Protein AF-X6C1G5-F1 (afdb_monomer_lite)

Sequence (326 aa):
MPHIARPELTAKLAGFEFRSHNKLDLFNGMIVGGLVPSADLVLGEFRKVLAEKENGWWDDQTSYAMFNWLKVFPNTDRPASVFDALSLIPEKNVSRWQIRDILPQLRLLDDETRASMLREFALISPDMLSEHEWFDQVRKLGFRTAMDLLLQGAEGDLGKGFDLKAGHFLLPEQLAYAMGDDDLPYAFEKLAAARSEGAKALVFSVILKASSLEGLLAATESPVGRQTLRRQGEPGVQGMIYTKELHSPDGTSYELRPRNASELRKRLFALTISPDQDQAAFAVEYLSRIDALRQADGAAEDEPRHPDIESGRPWPLHRNDRPWLP

Foldseek 3Di:
DAADEDAVVLVVVLPDPDDLVVVLVVLVVCLVVRYAHALVSLLVSLVVLCVVPVPDDQDPVSLVSSLSSLLSLCRHPHNCCSVVSVVSDDPVSDDPVSLLVSLVSNLPPAQVSNLVVLLVSCLSPVLCLLAASSLVSLLSHALVSSLVSLLCLQLQVSHPNNDCVSYDPCSLLSSLVRDDPPCLVVLVVQCVVRPDLSSVLSSLSNNLSVLDLVSLLVLLVDPSSLVSCVVCPLVSLLSNFWDWAAPDPPDPDTDTHGDQCLVSLLSLCVQLPPPPLSSNLSSLVSNVSNLVCCVVPNHDPPHDNHSDVPVVADPPHDPVSRSDDD

Radius of gyration: 26.84 Å; chains: 1; bounding box: 61×37×82 Å

pLDDT: mean 87.21, std 11.12, range [36.41, 97.81]

Secondary structure (DSSP, 8-state):
---EE-HHHHHHHHTS---HHHHHHHHHHHHHTTEE--HHHHHHHHHHHHHTTTTS---HHHHHHHHHHHTTGGGSSSTTHHHHHHTTS-GGG--HHHHHTTGGGGGGS-HHHHHHHHHHHHHH-GGGGG-HHHHHHHTTS-HHHHHHHHHHHHHTTT-S---GGGS-TTHHHHHHHT--TTHHHHHHHHHHH--SHHHHHHHHHHHGGGT-HHHHHHHHHSHHHHHHHHHHHHHHHHHHHEEEEESSTT-S-EEEEEP--HHHHHHHHHHTT-S-HHHHHHHHHHHHHHHHHHHHH---TT--SSS-GGG---SSPPGGGSS---

Structure (mmCIF, N/CA/C/O backbone):
data_AF-X6C1G5-F1
#
_entry.id   AF-X6C1G5-F1
#
loop_
_atom_site.group_PDB
_atom_site.id
_atom_site.type_symbol
_atom_site.label_atom_id
_atom_site.label_alt_id
_atom_site.label_comp_id
_atom_site.label_asym_id
_atom_site.label_entity_id
_atom_site.label_seq_id
_atom_site.pdbx_PDB_ins_code
_atom_site.Cartn_x
_atom_site.Cartn_y
_atom_site.Cartn_z
_atom_site.occupancy
_atom_site.B_iso_or_equiv
_atom_site.auth_seq_id
_atom_site.auth_comp_id
_atom_site.auth_asym_id
_atom_site.auth_atom_id
_atom_site.pdbx_PDB_model_num
ATOM 1 N N . MET A 1 1 ? -4.485 -8.980 -26.094 1.00 42.81 1 MET A N 1
ATOM 2 C CA . MET A 1 1 ? -4.058 -9.919 -27.156 1.00 42.81 1 MET A CA 1
ATOM 3 C C . MET A 1 1 ? -2.763 -10.572 -26.692 1.00 42.81 1 MET A C 1
ATOM 5 O O . MET A 1 1 ? -1.968 -9.847 -26.108 1.00 42.81 1 MET A O 1
ATOM 9 N N . PRO A 1 2 ? -2.554 -11.888 -26.859 1.00 49.53 2 PRO A N 1
ATOM 10 C CA . PRO A 1 2 ? -1.302 -12.526 -26.452 1.00 49.53 2 PRO A CA 1
ATOM 11 C C . PRO A 1 2 ? -0.152 -12.067 -27.360 1.00 49.53 2 PRO A C 1
ATOM 13 O O . PRO A 1 2 ? -0.271 -12.134 -28.584 1.00 49.53 2 PRO A O 1
ATOM 16 N N . HIS A 1 3 ? 0.938 -11.581 -26.762 1.00 59.47 3 HIS A N 1
ATOM 17 C CA . HIS A 1 3 ? 2.133 -11.162 -27.492 1.00 59.47 3 HIS A CA 1
ATOM 18 C C . HIS A 1 3 ? 2.959 -12.386 -27.916 1.00 59.47 3 HIS A C 1
ATOM 20 O O . HIS A 1 3 ? 3.174 -13.291 -27.113 1.00 59.47 3 HIS A O 1
ATOM 26 N N . ILE A 1 4 ? 3.413 -12.435 -29.174 1.00 72.44 4 ILE A N 1
ATOM 27 C CA . ILE A 1 4 ? 4.181 -13.568 -29.722 1.00 72.44 4 ILE A CA 1
ATOM 28 C C . ILE A 1 4 ? 5.550 -13.081 -30.209 1.00 72.44 4 ILE A C 1
ATOM 30 O O . ILE A 1 4 ? 5.643 -12.186 -31.053 1.00 72.44 4 ILE A O 1
ATOM 34 N N . ALA A 1 5 ? 6.622 -13.708 -29.719 1.00 66.44 5 ALA A N 1
ATOM 35 C CA . ALA A 1 5 ? 7.977 -13.476 -30.209 1.00 66.44 5 ALA A CA 1
ATOM 36 C C . ALA A 1 5 ? 8.169 -14.097 -31.607 1.00 66.44 5 ALA A C 1
ATOM 38 O O . ALA A 1 5 ? 7.839 -15.262 -31.833 1.00 66.44 5 ALA A O 1
ATOM 39 N N . ARG A 1 6 ? 8.709 -13.324 -32.561 1.00 73.81 6 ARG A N 1
ATOM 40 C CA . ARG A 1 6 ? 9.022 -13.785 -33.930 1.00 73.81 6 ARG A CA 1
ATOM 41 C C . ARG A 1 6 ? 10.424 -13.337 -34.363 1.00 73.81 6 ARG A C 1
ATOM 43 O O . ARG A 1 6 ? 10.539 -12.454 -35.212 1.00 73.81 6 ARG A O 1
ATOM 50 N N . PRO A 1 7 ? 11.490 -13.937 -33.806 1.00 68.81 7 PRO A N 1
ATOM 51 C CA . PRO A 1 7 ? 12.859 -13.432 -33.938 1.00 68.81 7 PRO A CA 1
ATOM 52 C C . PRO A 1 7 ? 13.340 -13.316 -35.394 1.00 68.81 7 PRO A C 1
ATOM 54 O O . PRO A 1 7 ? 13.980 -12.329 -35.750 1.00 68.81 7 PRO A O 1
ATOM 57 N N . GLU A 1 8 ? 12.966 -14.257 -36.267 1.00 68.00 8 GLU A N 1
ATOM 58 C CA . GLU A 1 8 ? 13.341 -14.225 -37.689 1.00 68.00 8 GLU A CA 1
ATOM 59 C C . GLU A 1 8 ? 12.710 -13.052 -38.451 1.00 68.00 8 GLU A C 1
ATOM 61 O O . GLU A 1 8 ? 13.365 -12.424 -39.281 1.00 68.00 8 GLU A O 1
ATOM 66 N N . LEU A 1 9 ? 11.447 -12.726 -38.154 1.00 67.38 9 LEU A N 1
ATOM 67 C CA . LEU A 1 9 ? 10.748 -11.592 -38.761 1.00 67.38 9 LEU A CA 1
ATOM 68 C C . LEU A 1 9 ? 11.359 -10.272 -38.277 1.00 67.38 9 LEU A C 1
ATOM 70 O O . LEU A 1 9 ? 11.614 -9.385 -39.089 1.00 67.38 9 LEU A O 1
ATOM 74 N N . THR A 1 10 ? 11.648 -10.170 -36.977 1.00 62.91 10 THR A N 1
ATOM 75 C CA . THR A 1 10 ? 12.269 -8.987 -36.370 1.00 62.91 10 THR A CA 1
ATOM 76 C C . THR A 1 10 ? 13.655 -8.713 -36.958 1.00 62.91 10 THR A C 1
ATOM 78 O O . THR A 1 10 ? 13.946 -7.580 -37.334 1.00 62.91 10 THR A O 1
ATOM 81 N N . ALA A 1 11 ? 14.492 -9.745 -37.114 1.00 66.44 11 ALA A N 1
ATOM 82 C CA . ALA A 1 11 ? 15.826 -9.611 -37.701 1.00 66.44 11 ALA A CA 1
ATOM 83 C C . ALA A 1 11 ? 15.776 -9.179 -39.177 1.00 66.44 11 ALA A C 1
ATOM 85 O O . ALA A 1 11 ? 16.523 -8.295 -39.597 1.00 66.44 11 ALA A O 1
ATOM 86 N N . LYS A 1 12 ? 14.853 -9.753 -39.963 1.00 65.50 12 LYS A N 1
ATOM 87 C CA . LYS A 1 12 ? 14.675 -9.408 -41.384 1.00 65.50 12 LYS A CA 1
ATOM 88 C C . LYS A 1 12 ? 14.198 -7.968 -41.576 1.00 65.50 12 LYS A C 1
ATOM 90 O O . LYS A 1 12 ? 14.621 -7.309 -42.516 1.00 65.50 12 LYS A O 1
ATOM 95 N N . LEU A 1 13 ? 13.335 -7.488 -40.682 1.00 62.19 13 LEU A N 1
ATOM 96 C CA . LEU A 1 13 ? 12.805 -6.125 -40.688 1.00 62.19 13 LEU A CA 1
ATOM 97 C C . LEU A 1 13 ? 13.837 -5.084 -40.219 1.00 62.19 13 LEU A C 1
ATOM 99 O O . LEU A 1 13 ? 13.913 -4.002 -40.797 1.00 62.19 13 LEU A O 1
ATOM 103 N N . ALA A 1 14 ? 14.670 -5.420 -39.230 1.00 59.28 14 ALA A N 1
ATOM 104 C CA . ALA A 1 14 ? 15.736 -4.543 -38.737 1.00 59.28 14 ALA A CA 1
ATOM 105 C C . ALA A 1 14 ? 16.902 -4.365 -39.732 1.00 59.28 14 ALA A C 1
ATOM 107 O O . ALA A 1 14 ? 17.590 -3.343 -39.692 1.00 59.28 14 ALA A O 1
ATOM 108 N N . GLY A 1 15 ? 17.112 -5.336 -40.632 1.00 60.81 15 GLY A N 1
ATOM 109 C CA . GLY A 1 15 ? 18.173 -5.325 -41.646 1.00 60.81 15 GLY A CA 1
ATOM 110 C C . GLY A 1 15 ? 17.963 -4.361 -42.822 1.00 60.81 15 GLY A C 1
ATOM 111 O O . GLY A 1 15 ? 18.865 -4.206 -43.641 1.00 60.81 15 GLY A O 1
ATOM 112 N N . PHE A 1 16 ? 16.805 -3.704 -42.925 1.00 60.75 16 PHE A N 1
ATOM 113 C CA . PHE A 1 16 ? 16.561 -2.679 -43.942 1.00 60.75 16 PHE A CA 1
ATOM 114 C C . PHE A 1 16 ? 17.117 -1.310 -43.505 1.00 60.75 16 PHE A C 1
ATOM 116 O O . PHE A 1 16 ? 16.917 -0.865 -42.369 1.00 60.75 16 PHE A O 1
ATOM 123 N N . GLU A 1 17 ? 17.787 -0.603 -44.421 1.00 57.94 17 GLU A N 1
ATOM 124 C CA . GLU A 1 17 ? 18.272 0.767 -44.203 1.00 57.94 17 GLU A CA 1
ATOM 125 C C . GLU A 1 17 ? 17.115 1.777 -44.235 1.00 57.94 17 GLU A C 1
ATOM 127 O O . GLU A 1 17 ? 16.845 2.451 -45.227 1.00 57.94 17 GLU A O 1
ATOM 132 N N . PHE A 1 18 ? 16.399 1.877 -43.120 1.00 62.38 18 PHE A N 1
ATOM 133 C CA . PHE A 1 18 ? 15.412 2.924 -42.889 1.00 62.38 18 PHE A CA 1
ATOM 134 C C . PHE A 1 18 ? 16.004 4.082 -42.080 1.00 62.38 18 PHE A C 1
ATOM 136 O O . PHE A 1 18 ? 16.871 3.877 -41.229 1.00 62.38 18 PHE A O 1
ATOM 143 N N . ARG A 1 19 ? 15.477 5.299 -42.293 1.00 69.31 19 ARG A N 1
ATOM 144 C CA . ARG A 1 19 ? 15.718 6.437 -41.391 1.00 69.31 19 ARG A CA 1
ATOM 145 C C . ARG A 1 19 ? 15.286 6.067 -39.966 1.00 69.31 19 ARG A C 1
ATOM 147 O O . ARG A 1 19 ? 14.314 5.338 -39.784 1.00 69.31 19 ARG A O 1
ATOM 154 N N . SER A 1 20 ? 15.969 6.610 -38.965 1.00 74.69 20 SER A N 1
ATOM 155 C CA . SER A 1 20 ? 15.772 6.289 -37.545 1.00 74.69 20 SER A CA 1
ATOM 156 C C . SER A 1 20 ? 14.315 6.423 -37.066 1.00 74.69 20 SER A C 1
ATOM 158 O O . SER A 1 20 ? 13.828 5.536 -36.373 1.00 74.69 20 SER A O 1
ATOM 160 N N . HIS A 1 21 ? 13.565 7.441 -37.505 1.00 75.12 21 HIS A N 1
ATOM 161 C CA . HIS A 1 21 ? 12.132 7.565 -37.170 1.00 75.12 21 HIS A CA 1
ATOM 162 C C . HIS A 1 21 ? 11.269 6.425 -37.741 1.00 75.12 21 HIS A C 1
ATOM 164 O O . HIS A 1 21 ? 10.426 5.893 -37.032 1.00 75.12 21 HIS A O 1
ATOM 170 N N . ASN A 1 22 ? 11.534 5.969 -38.969 1.00 82.69 22 ASN A N 1
ATOM 171 C CA . ASN A 1 22 ? 10.793 4.856 -39.574 1.00 82.69 22 ASN A CA 1
ATOM 172 C C . ASN A 1 22 ? 11.041 3.534 -38.831 1.00 82.69 22 ASN A C 1
ATOM 174 O O . ASN A 1 22 ? 10.150 2.691 -38.759 1.00 82.69 22 ASN A O 1
ATOM 178 N N . LYS A 1 23 ? 12.243 3.337 -38.269 1.00 85.19 23 LYS A N 1
ATOM 179 C CA . LYS A 1 23 ? 12.542 2.159 -37.437 1.00 85.19 23 LYS A CA 1
ATOM 180 C C . LYS A 1 23 ? 11.815 2.211 -36.097 1.00 85.19 23 LYS A C 1
ATOM 182 O O . LYS A 1 23 ? 11.292 1.195 -35.653 1.00 85.19 23 LYS A O 1
ATOM 187 N N . LEU A 1 24 ? 11.740 3.389 -35.480 1.00 88.25 24 LEU A N 1
ATOM 188 C CA . LEU A 1 24 ? 10.951 3.591 -34.268 1.00 88.25 24 LEU A CA 1
ATOM 189 C C . LEU A 1 24 ? 9.462 3.300 -34.513 1.00 88.25 24 LEU A C 1
ATOM 191 O O . LEU A 1 24 ? 8.850 2.550 -33.754 1.00 88.25 24 LEU A O 1
ATOM 195 N N . ASP A 1 25 ? 8.899 3.827 -35.603 1.00 89.06 25 ASP A N 1
ATOM 196 C CA . ASP A 1 25 ? 7.511 3.567 -36.002 1.00 89.06 25 ASP A CA 1
ATOM 197 C C . ASP A 1 25 ? 7.264 2.081 -36.278 1.00 89.06 25 ASP A C 1
ATOM 199 O O . ASP A 1 25 ? 6.226 1.542 -35.894 1.00 89.06 25 ASP A O 1
ATOM 203 N N . LEU A 1 26 ? 8.238 1.390 -36.875 1.00 89.50 26 LEU A N 1
ATOM 204 C CA . LEU A 1 26 ? 8.183 -0.052 -37.088 1.00 89.50 26 LEU A CA 1
ATOM 205 C C . LEU A 1 26 ? 8.123 -0.824 -35.766 1.00 89.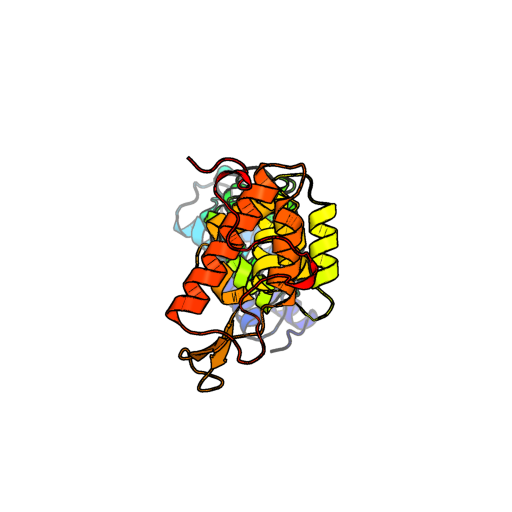50 26 LEU A C 1
ATOM 207 O O . LEU A 1 26 ? 7.256 -1.683 -35.614 1.00 89.50 26 LEU A O 1
ATOM 211 N N . PHE A 1 27 ? 8.994 -0.518 -34.800 1.00 91.94 27 PHE A N 1
ATOM 212 C CA . PHE A 1 27 ? 8.969 -1.177 -33.491 1.00 91.94 27 PHE A CA 1
ATOM 213 C C . PHE A 1 27 ? 7.669 -0.897 -32.731 1.00 91.94 27 PHE A C 1
ATOM 215 O O . PHE A 1 27 ? 7.071 -1.821 -32.179 1.00 91.94 27 PHE A O 1
ATOM 222 N N . ASN A 1 28 ? 7.175 0.342 -32.764 1.00 90.75 28 ASN A N 1
ATOM 223 C CA . ASN A 1 28 ? 5.872 0.684 -32.194 1.00 90.75 28 ASN A CA 1
ATOM 224 C C . ASN A 1 28 ? 4.734 -0.082 -32.884 1.00 90.75 28 ASN A C 1
ATOM 226 O O . ASN A 1 28 ? 3.868 -0.641 -32.212 1.00 90.75 28 ASN A O 1
ATOM 230 N N . GLY A 1 29 ? 4.757 -0.172 -34.216 1.00 89.56 29 GLY A N 1
ATOM 231 C CA . GLY A 1 29 ? 3.794 -0.947 -34.997 1.00 89.56 29 GLY A CA 1
ATOM 232 C C . GLY A 1 29 ? 3.828 -2.440 -34.667 1.00 89.56 29 GLY A C 1
ATOM 233 O O . GLY A 1 29 ? 2.774 -3.064 -34.557 1.00 89.56 29 GLY A O 1
ATOM 234 N N . MET A 1 30 ? 5.016 -3.007 -34.434 1.00 90.25 30 MET A N 1
ATOM 235 C CA . MET A 1 30 ? 5.174 -4.382 -33.954 1.00 90.25 30 MET A CA 1
ATOM 236 C C . MET A 1 30 ? 4.494 -4.579 -32.596 1.00 90.25 30 MET A C 1
ATOM 238 O O . MET A 1 30 ? 3.675 -5.486 -32.468 1.00 90.25 30 MET A O 1
ATOM 242 N N . ILE A 1 31 ? 4.771 -3.706 -31.622 1.00 90.31 31 ILE A N 1
ATOM 243 C CA . ILE A 1 31 ? 4.186 -3.775 -30.273 1.00 90.31 31 ILE A CA 1
ATOM 244 C C . ILE A 1 31 ? 2.658 -3.681 -30.337 1.00 90.31 31 ILE A C 1
ATOM 246 O O . ILE A 1 31 ? 1.960 -4.525 -29.772 1.00 90.31 31 ILE A O 1
ATOM 250 N N . VAL A 1 32 ? 2.129 -2.693 -31.067 1.00 88.88 32 VAL A N 1
ATOM 251 C CA . VAL A 1 32 ? 0.680 -2.513 -31.270 1.00 88.88 32 VAL A CA 1
ATOM 252 C C . VAL A 1 32 ? 0.065 -3.730 -31.967 1.00 88.88 32 VAL A C 1
ATOM 254 O O . VAL A 1 32 ? -1.038 -4.146 -31.620 1.00 88.88 32 VAL A O 1
ATOM 257 N N . GLY A 1 33 ? 0.792 -4.338 -32.907 1.00 87.81 33 GLY A N 1
ATOM 258 C CA . GLY A 1 33 ? 0.408 -5.565 -33.602 1.00 87.81 33 GLY A CA 1
ATOM 259 C C . GLY A 1 33 ? 0.569 -6.855 -32.788 1.00 87.81 33 GLY A C 1
ATOM 260 O O . GLY A 1 33 ? 0.334 -7.933 -33.331 1.00 87.81 33 GLY A O 1
ATOM 261 N N . GLY A 1 34 ? 0.973 -6.782 -31.515 1.00 86.69 34 GLY A N 1
ATOM 262 C CA . GLY A 1 34 ? 1.151 -7.953 -30.651 1.00 86.69 34 GLY A CA 1
ATOM 263 C C . GLY A 1 34 ? 2.457 -8.724 -30.880 1.00 86.69 34 GLY A C 1
ATOM 264 O O . GLY A 1 34 ? 2.607 -9.846 -30.398 1.00 86.69 34 GLY A O 1
ATOM 265 N N . LEU A 1 35 ? 3.415 -8.158 -31.611 1.00 88.75 35 LEU A N 1
ATOM 266 C CA . LEU A 1 35 ? 4.750 -8.726 -31.780 1.00 88.75 35 LEU A CA 1
ATOM 267 C C . LEU A 1 35 ? 5.692 -8.182 -30.707 1.00 88.75 35 LEU A C 1
ATOM 269 O O . LEU A 1 35 ? 5.603 -7.018 -30.326 1.00 88.75 35 LEU A O 1
ATOM 273 N N . VAL A 1 36 ? 6.619 -9.025 -30.257 1.00 90.62 36 VAL A N 1
ATOM 274 C CA . VAL A 1 36 ? 7.662 -8.649 -29.294 1.00 90.62 36 VAL A CA 1
ATOM 275 C C . VAL A 1 36 ? 8.964 -8.357 -30.053 1.00 90.62 36 VAL A C 1
ATOM 277 O O . VAL A 1 36 ? 9.518 -9.280 -30.664 1.00 90.62 36 VAL A O 1
ATOM 280 N N . PRO A 1 37 ? 9.452 -7.101 -30.084 1.00 91.88 37 PRO A N 1
ATOM 281 C CA . PRO A 1 37 ? 10.744 -6.770 -30.678 1.00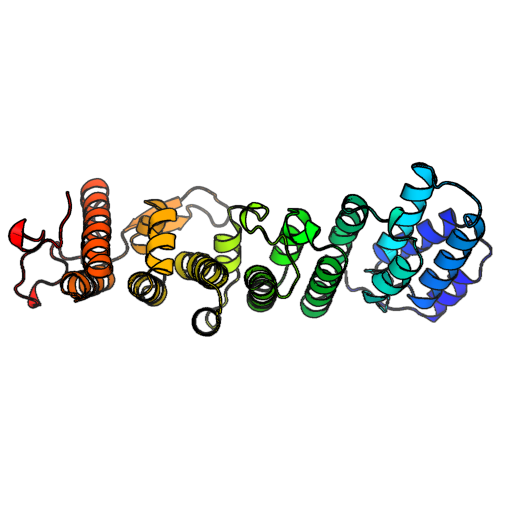 91.88 37 PRO A CA 1
ATOM 282 C C . PRO A 1 37 ? 11.912 -7.334 -29.859 1.00 91.88 37 PRO A C 1
ATOM 284 O O . PRO A 1 37 ? 11.803 -7.513 -28.648 1.00 91.88 37 PRO A O 1
ATOM 287 N N . SER A 1 38 ? 13.053 -7.553 -30.515 1.00 93.81 38 SER A N 1
ATOM 288 C CA . SER A 1 38 ? 14.284 -7.956 -29.832 1.00 93.81 38 SER A CA 1
ATOM 289 C C . SER A 1 38 ? 14.956 -6.748 -29.192 1.00 93.81 38 SER A C 1
ATOM 291 O O . SER A 1 38 ? 15.246 -5.766 -29.883 1.00 93.81 38 SER A O 1
ATOM 293 N N . ALA A 1 39 ? 15.238 -6.838 -27.896 1.00 94.88 39 ALA A N 1
ATOM 294 C CA . ALA A 1 39 ? 15.912 -5.802 -27.129 1.00 94.88 39 ALA A CA 1
ATOM 295 C C . ALA A 1 39 ? 17.277 -5.440 -27.720 1.00 94.88 39 ALA A C 1
ATOM 297 O O . ALA A 1 39 ? 17.603 -4.261 -27.821 1.00 94.88 39 ALA A O 1
ATOM 298 N N . ASP A 1 40 ? 18.050 -6.427 -28.176 1.00 94.19 40 ASP A N 1
ATOM 299 C CA . ASP A 1 40 ? 19.391 -6.197 -28.724 1.00 94.19 40 ASP A CA 1
ATOM 300 C C . ASP A 1 40 ? 19.339 -5.424 -30.050 1.00 94.19 40 ASP A C 1
ATOM 302 O O . ASP A 1 40 ? 20.167 -4.543 -30.293 1.00 94.19 40 ASP A O 1
ATOM 306 N N . LEU A 1 41 ? 18.326 -5.691 -30.885 1.00 91.88 41 LEU A N 1
ATOM 307 C CA . LEU A 1 41 ? 18.093 -4.932 -32.117 1.00 91.88 41 LEU A CA 1
ATOM 308 C C . LEU A 1 41 ? 17.671 -3.492 -31.811 1.00 91.88 41 LEU A C 1
ATOM 310 O O . LEU A 1 41 ? 18.225 -2.558 -32.391 1.00 91.88 41 LEU A O 1
ATOM 314 N N . VAL A 1 42 ? 16.729 -3.301 -30.881 1.00 93.75 42 VAL A N 1
ATOM 315 C CA . VAL A 1 42 ? 16.279 -1.963 -30.463 1.00 93.75 42 VAL A CA 1
ATOM 316 C C . VAL A 1 42 ? 17.443 -1.174 -29.853 1.00 93.75 42 VAL A C 1
ATOM 318 O O . VAL A 1 42 ? 17.659 -0.023 -30.228 1.00 93.75 42 VAL A O 1
ATOM 321 N N . LEU A 1 43 ? 18.249 -1.796 -28.987 1.00 93.69 43 LEU A N 1
ATOM 322 C CA . LEU A 1 43 ? 19.418 -1.177 -28.360 1.00 93.69 43 LEU A CA 1
ATOM 323 C C . LEU A 1 43 ? 20.501 -0.819 -29.386 1.00 93.69 43 LEU A C 1
ATOM 325 O O . LEU A 1 43 ? 21.110 0.247 -29.295 1.00 93.69 43 LEU A O 1
ATOM 329 N N . GLY A 1 44 ? 20.738 -1.685 -30.373 1.00 91.88 44 GLY A N 1
ATOM 330 C CA . GLY A 1 44 ? 21.676 -1.425 -31.463 1.00 91.88 44 GLY A CA 1
ATOM 331 C C . GLY A 1 44 ? 21.281 -0.204 -32.297 1.00 91.88 44 GLY A C 1
ATOM 332 O O . GLY A 1 44 ? 22.129 0.631 -32.606 1.00 91.88 44 GLY A O 1
ATOM 333 N N . GLU A 1 45 ? 19.995 -0.060 -32.620 1.00 90.56 45 GLU A N 1
ATOM 334 C CA . GLU A 1 45 ? 19.483 1.118 -33.332 1.00 90.56 45 GLU A CA 1
ATOM 335 C C . GLU A 1 45 ? 19.491 2.373 -32.455 1.00 90.56 45 GLU A C 1
ATOM 337 O O . GLU A 1 45 ? 19.910 3.437 -32.907 1.00 90.56 45 GLU A O 1
ATOM 342 N N . PHE A 1 46 ? 19.133 2.243 -31.179 1.00 91.19 46 PHE A N 1
ATOM 343 C CA . PHE A 1 46 ? 19.199 3.335 -30.213 1.00 91.19 46 PHE A CA 1
ATOM 344 C C . PHE A 1 46 ? 20.619 3.910 -30.073 1.00 91.19 46 PHE A C 1
ATOM 346 O O . PHE A 1 46 ? 20.803 5.126 -30.099 1.00 91.19 46 PHE A O 1
ATOM 353 N N . ARG A 1 47 ? 21.650 3.052 -30.025 1.00 90.56 47 ARG A N 1
ATOM 354 C CA . ARG A 1 47 ? 23.062 3.482 -30.004 1.00 90.56 47 ARG A CA 1
ATOM 355 C C . ARG A 1 47 ? 23.460 4.276 -31.247 1.00 90.56 47 ARG A C 1
ATOM 357 O O . ARG A 1 47 ? 24.202 5.245 -31.121 1.00 90.56 47 ARG A O 1
ATOM 364 N N . LYS A 1 48 ? 22.967 3.901 -32.433 1.00 87.38 48 LYS A N 1
ATOM 365 C CA . LYS A 1 48 ? 23.221 4.659 -33.673 1.00 87.38 48 LYS A CA 1
ATOM 366 C C . LYS A 1 48 ? 22.604 6.054 -33.593 1.00 87.38 48 LYS A C 1
ATOM 368 O O . LYS A 1 48 ? 23.272 7.031 -33.912 1.00 87.38 48 LYS A O 1
ATOM 373 N N . VAL A 1 49 ? 21.368 6.148 -33.095 1.00 84.75 49 VAL A N 1
ATOM 374 C CA . VAL A 1 49 ? 20.678 7.433 -32.888 1.00 84.75 49 VAL A CA 1
ATOM 375 C C . VAL A 1 49 ? 21.423 8.311 -31.879 1.00 84.75 49 VAL A C 1
ATOM 377 O O . VAL A 1 49 ? 21.544 9.512 -32.100 1.00 84.75 49 VAL A O 1
ATOM 380 N N . LEU A 1 50 ? 21.960 7.732 -30.801 1.00 84.31 50 LEU A N 1
ATOM 381 C CA . LEU A 1 50 ? 22.798 8.462 -29.845 1.00 84.31 50 LEU A CA 1
ATOM 382 C C . LEU A 1 50 ? 24.103 8.968 -30.479 1.00 84.31 50 LEU A C 1
ATOM 384 O O . LEU A 1 50 ? 24.438 10.139 -30.307 1.00 84.31 50 LEU A O 1
ATOM 388 N N . ALA A 1 51 ? 24.805 8.127 -31.244 1.00 82.81 51 ALA A N 1
ATOM 389 C CA . ALA A 1 51 ? 26.066 8.486 -31.902 1.00 82.81 51 ALA A CA 1
ATOM 390 C C . ALA A 1 51 ? 25.896 9.623 -32.930 1.00 82.81 51 ALA A C 1
ATOM 392 O O . ALA A 1 51 ? 26.737 10.513 -33.031 1.00 82.81 51 ALA A O 1
ATOM 393 N N . GLU A 1 52 ? 24.766 9.668 -33.645 1.00 75.50 52 GLU A N 1
ATOM 394 C CA . GLU A 1 52 ? 24.422 10.786 -34.540 1.00 75.50 52 GLU A CA 1
ATOM 395 C C . GLU A 1 52 ? 24.264 12.133 -33.801 1.00 75.50 52 GLU A C 1
ATOM 397 O O . GLU A 1 52 ? 24.254 13.193 -34.433 1.00 75.50 52 GLU A O 1
ATOM 402 N N . LYS A 1 53 ? 24.121 12.112 -32.469 1.00 72.00 53 LYS A N 1
ATOM 403 C CA . LYS A 1 53 ? 23.819 13.273 -31.617 1.00 72.00 53 LYS A CA 1
ATOM 404 C C . LYS A 1 53 ? 24.922 13.604 -30.607 1.00 72.00 53 LYS A C 1
ATOM 406 O O . LYS A 1 53 ? 24.749 14.525 -29.812 1.00 72.00 53 LYS A O 1
ATOM 411 N N . GLU A 1 54 ? 26.058 12.911 -30.664 1.00 61.69 54 GLU A N 1
ATOM 412 C CA . GLU A 1 54 ? 27.129 12.948 -29.653 1.00 61.69 54 GLU A CA 1
ATOM 413 C C . GLU A 1 54 ? 27.843 14.318 -29.533 1.00 61.69 54 GLU A C 1
ATOM 415 O O . GLU A 1 54 ? 28.476 14.598 -28.520 1.00 61.69 54 GLU A O 1
ATOM 420 N N . ASN A 1 55 ? 27.670 15.225 -30.507 1.00 54.66 55 ASN A N 1
ATOM 421 C CA . ASN A 1 55 ? 28.383 16.513 -30.577 1.00 54.66 55 ASN A CA 1
ATOM 422 C C . ASN A 1 55 ? 27.512 17.778 -30.385 1.00 54.66 55 ASN A C 1
ATOM 424 O O . ASN A 1 55 ? 27.995 18.884 -30.629 1.00 54.66 55 ASN A O 1
ATOM 428 N N . GLY A 1 56 ? 26.241 17.661 -29.976 1.00 57.06 56 GLY A N 1
ATOM 429 C CA . GLY A 1 56 ? 25.316 18.802 -29.872 1.00 57.06 56 GLY A CA 1
ATOM 430 C C . GLY A 1 56 ? 24.576 18.897 -28.537 1.00 57.06 56 GLY A C 1
ATOM 431 O O . GLY A 1 56 ? 24.292 17.889 -27.894 1.00 57.06 56 GLY A O 1
ATOM 432 N N . TRP A 1 57 ? 24.226 20.121 -28.127 1.00 59.78 57 TRP A N 1
ATOM 433 C CA . TRP A 1 57 ? 23.224 20.342 -27.078 1.00 59.78 57 TRP A CA 1
ATOM 434 C C . TRP A 1 57 ? 21.901 19.711 -27.536 1.00 59.78 57 TRP A C 1
ATOM 436 O O . TRP A 1 57 ? 21.498 19.915 -28.682 1.00 59.78 57 TRP A O 1
ATOM 446 N N . TRP A 1 58 ? 21.259 18.903 -26.689 1.00 71.19 58 TRP A N 1
ATOM 447 C CA . TRP A 1 58 ? 19.967 18.311 -27.033 1.00 71.19 58 TRP A CA 1
ATOM 448 C C . TRP A 1 58 ? 18.908 19.399 -26.941 1.00 71.19 58 TRP A C 1
ATOM 450 O O . TRP A 1 58 ? 18.647 19.917 -25.859 1.00 71.19 58 TRP A O 1
ATOM 460 N N . ASP A 1 59 ? 18.306 19.747 -28.073 1.00 75.75 59 ASP A N 1
ATOM 461 C CA . ASP A 1 59 ? 17.087 20.541 -28.061 1.00 75.75 59 ASP A CA 1
ATOM 462 C C . ASP A 1 59 ? 15.897 19.693 -27.573 1.00 75.75 59 ASP A C 1
ATOM 464 O O . ASP A 1 59 ? 15.978 18.466 -27.410 1.00 75.75 59 ASP A O 1
ATOM 468 N N . ASP A 1 60 ? 14.768 20.355 -27.332 1.00 72.88 60 ASP A N 1
ATOM 469 C CA . ASP A 1 60 ? 13.551 19.698 -26.849 1.00 72.88 60 ASP A CA 1
ATOM 470 C C . ASP A 1 60 ? 13.062 18.612 -27.820 1.00 72.88 60 ASP A C 1
ATOM 472 O O . ASP A 1 60 ? 12.559 17.571 -27.394 1.00 72.88 60 ASP A O 1
ATOM 476 N N . GLN A 1 61 ? 13.255 18.808 -29.130 1.00 74.44 61 GLN A N 1
ATOM 477 C CA . GLN A 1 61 ? 12.855 17.844 -30.158 1.00 74.44 61 GLN A CA 1
ATOM 478 C C . GLN A 1 61 ? 13.725 16.584 -30.144 1.00 74.44 61 GLN A C 1
ATOM 480 O O . GLN A 1 61 ? 13.200 15.471 -30.218 1.00 74.44 61 GLN A O 1
ATOM 485 N N . THR A 1 62 ? 15.043 16.740 -30.019 1.00 74.69 62 THR A N 1
ATOM 486 C CA . THR A 1 62 ? 15.995 15.628 -29.911 1.00 74.69 62 THR A CA 1
ATOM 487 C C . THR A 1 62 ? 15.753 14.853 -28.627 1.00 74.69 62 THR A C 1
ATOM 489 O O . THR A 1 62 ? 15.706 13.623 -28.659 1.00 74.69 62 THR A O 1
ATOM 492 N N . SER A 1 63 ? 15.514 15.563 -27.523 1.00 76.50 63 SER A N 1
ATOM 493 C CA . SER A 1 63 ? 15.132 14.953 -26.252 1.00 76.50 63 SER A CA 1
ATOM 494 C C . SER A 1 63 ? 13.853 14.133 -26.426 1.00 76.50 63 SER A C 1
ATOM 496 O O . SER A 1 63 ? 13.855 12.930 -26.177 1.00 76.50 63 SER A O 1
ATOM 498 N N . TYR A 1 64 ? 12.783 14.730 -26.956 1.00 77.00 64 TYR A N 1
ATOM 499 C CA . TYR A 1 64 ? 11.513 14.039 -27.184 1.00 77.00 64 TYR A CA 1
ATOM 500 C C . TYR A 1 64 ? 11.659 12.779 -28.056 1.00 77.00 64 TYR A C 1
ATOM 502 O O . TYR A 1 64 ? 11.135 11.718 -27.711 1.00 77.00 64 TYR A O 1
ATOM 510 N N . ALA A 1 65 ? 12.414 12.862 -29.156 1.00 80.12 65 ALA A N 1
ATOM 511 C CA . ALA A 1 65 ? 12.679 11.719 -30.026 1.00 80.12 65 ALA A CA 1
ATOM 512 C C . ALA A 1 65 ? 13.441 10.599 -29.297 1.00 80.12 65 ALA A C 1
ATOM 514 O O . ALA A 1 65 ? 13.072 9.431 -29.425 1.00 80.12 65 ALA A O 1
ATOM 515 N N . MET A 1 66 ? 14.455 10.945 -28.496 1.00 82.75 66 MET A N 1
ATOM 516 C CA . MET A 1 66 ? 15.226 9.988 -27.695 1.00 82.75 66 MET A CA 1
ATOM 517 C C . MET A 1 66 ? 14.343 9.267 -26.668 1.00 82.75 66 MET A C 1
ATOM 519 O O . MET A 1 66 ? 14.432 8.051 -26.501 1.00 82.75 66 MET A O 1
ATOM 523 N N . PHE A 1 67 ? 13.423 9.987 -26.025 1.00 83.31 67 PHE A N 1
ATOM 524 C CA . PHE A 1 67 ? 12.513 9.387 -25.049 1.00 83.31 67 PHE A CA 1
ATOM 525 C C . PHE A 1 67 ? 11.441 8.501 -25.675 1.00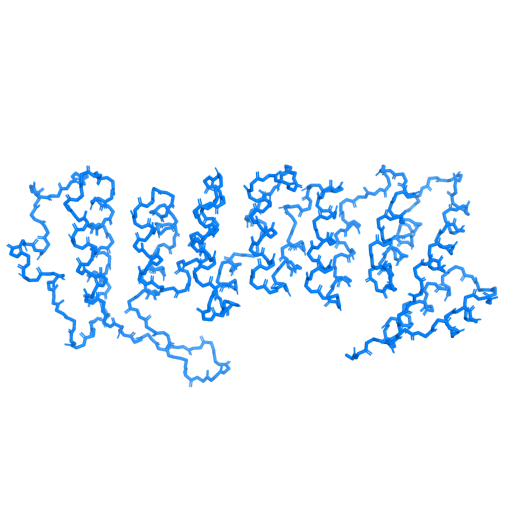 83.31 67 PHE A C 1
ATOM 527 O O . PHE A 1 67 ? 11.028 7.522 -25.055 1.00 83.31 67 PHE A O 1
ATOM 534 N N . ASN A 1 68 ? 11.027 8.764 -26.915 1.00 88.81 68 ASN A N 1
ATOM 535 C CA . ASN A 1 68 ? 10.134 7.842 -27.613 1.00 88.81 68 ASN A CA 1
ATOM 536 C C . ASN A 1 68 ? 10.803 6.494 -27.906 1.00 88.81 68 ASN A C 1
ATOM 538 O O . ASN A 1 68 ? 10.125 5.472 -27.850 1.00 88.81 68 ASN A O 1
ATOM 542 N N . TRP A 1 69 ? 12.120 6.463 -28.129 1.00 91.62 69 TRP A N 1
ATOM 543 C CA . TRP A 1 69 ? 12.861 5.202 -28.194 1.00 91.62 69 TRP A CA 1
ATOM 544 C C . TRP A 1 69 ? 12.858 4.456 -26.860 1.00 91.62 69 TRP A C 1
ATOM 546 O O . TRP A 1 69 ? 12.616 3.251 -26.837 1.00 91.62 69 TRP A O 1
ATOM 556 N N . LEU A 1 70 ? 13.054 5.161 -25.741 1.00 92.38 70 LEU A N 1
ATOM 557 C CA . LEU A 1 70 ? 13.044 4.541 -24.411 1.00 92.38 70 LEU A CA 1
ATOM 558 C C . LEU A 1 70 ? 11.711 3.847 -24.079 1.00 92.38 70 LEU A C 1
ATOM 560 O O . LEU A 1 70 ? 11.703 2.817 -23.409 1.00 92.38 70 LEU A O 1
ATOM 564 N N . LYS A 1 71 ? 10.590 4.350 -24.611 1.00 92.69 71 LYS A N 1
ATOM 565 C CA . LYS A 1 71 ? 9.250 3.754 -24.442 1.00 92.69 71 LYS A CA 1
ATOM 566 C C . LYS A 1 71 ? 9.074 2.401 -25.148 1.00 92.69 71 LYS A C 1
ATOM 568 O O . LYS A 1 71 ? 8.153 1.662 -24.807 1.00 92.69 71 LYS A O 1
ATOM 573 N N . VAL A 1 72 ? 9.944 2.047 -26.096 1.00 94.25 72 VAL A N 1
ATOM 574 C CA . VAL A 1 72 ? 9.898 0.750 -26.795 1.00 94.25 72 VAL A CA 1
ATOM 575 C C . VAL A 1 72 ? 10.411 -0.377 -25.899 1.00 94.25 72 VAL A C 1
ATOM 577 O O . VAL A 1 72 ? 9.824 -1.458 -25.878 1.00 94.25 72 VAL A O 1
ATOM 580 N N . PHE A 1 73 ? 11.480 -0.125 -25.137 1.00 95.38 73 PHE A N 1
ATOM 581 C CA . PHE A 1 73 ? 12.221 -1.158 -24.405 1.00 95.38 73 PHE A CA 1
ATOM 582 C C . PHE A 1 73 ? 11.374 -2.001 -23.442 1.00 95.38 73 PHE A C 1
ATOM 584 O O . PHE A 1 73 ? 11.525 -3.225 -23.484 1.00 95.38 73 PHE A O 1
ATOM 591 N N . PRO A 1 74 ? 10.440 -1.435 -22.648 1.00 95.12 74 PRO A N 1
ATOM 592 C CA . PRO A 1 74 ? 9.598 -2.241 -21.768 1.00 95.12 74 PRO A CA 1
ATOM 593 C C . PRO A 1 74 ? 8.738 -3.291 -22.476 1.00 95.12 74 PRO A C 1
ATOM 595 O O . PRO A 1 74 ? 8.259 -4.205 -21.824 1.00 95.12 74 PRO A O 1
ATOM 598 N N . ASN A 1 75 ? 8.537 -3.182 -23.792 1.00 93.56 75 ASN A N 1
ATOM 599 C CA . ASN A 1 75 ? 7.729 -4.113 -24.582 1.00 93.56 75 ASN A CA 1
ATOM 600 C C . ASN A 1 75 ? 8.581 -5.062 -25.452 1.00 93.56 75 ASN A C 1
ATOM 602 O O . ASN A 1 75 ? 8.067 -5.671 -26.391 1.00 93.56 75 ASN A O 1
ATOM 606 N N . THR A 1 76 ? 9.886 -5.153 -25.187 1.00 94.88 76 THR A N 1
ATOM 607 C CA . THR A 1 76 ? 10.809 -6.070 -25.877 1.00 94.88 76 THR A CA 1
ATOM 608 C C . THR A 1 76 ? 10.845 -7.450 -25.216 1.00 94.88 76 THR A C 1
ATOM 610 O O . THR A 1 76 ? 10.232 -7.673 -24.174 1.00 94.88 76 THR A O 1
ATOM 613 N N . ASP A 1 77 ? 11.592 -8.384 -25.807 1.00 93.94 77 ASP A N 1
ATOM 614 C CA . ASP A 1 77 ? 11.875 -9.706 -25.228 1.00 93.94 77 ASP A CA 1
ATOM 615 C C . ASP A 1 77 ? 12.702 -9.645 -23.928 1.00 93.94 77 ASP A C 1
ATOM 617 O O . ASP A 1 77 ? 12.774 -10.632 -23.197 1.00 93.94 77 ASP A O 1
ATOM 621 N N . ARG A 1 78 ? 13.279 -8.478 -23.608 1.00 95.00 78 ARG A N 1
ATOM 622 C CA . ARG A 1 78 ? 13.991 -8.194 -22.358 1.00 95.00 78 ARG A CA 1
ATOM 623 C C . ARG A 1 78 ? 13.591 -6.809 -21.829 1.00 95.00 78 ARG A C 1
ATOM 625 O O . ARG A 1 78 ? 14.350 -5.859 -22.014 1.00 95.00 78 ARG A O 1
ATOM 632 N N . PRO A 1 79 ? 12.448 -6.666 -21.129 1.00 95.56 79 PRO A N 1
ATOM 633 C CA . PRO A 1 79 ? 11.931 -5.369 -20.665 1.00 95.56 79 PRO A CA 1
ATOM 634 C C . PRO A 1 79 ? 12.930 -4.528 -19.853 1.00 95.56 79 PRO A C 1
ATOM 636 O O . PRO A 1 79 ? 13.007 -3.310 -20.017 1.00 95.56 79 PRO A O 1
ATOM 639 N N . ALA A 1 80 ? 13.760 -5.183 -19.033 1.00 95.56 80 ALA A N 1
ATOM 640 C CA . ALA A 1 80 ? 14.802 -4.541 -18.228 1.00 95.56 80 ALA A CA 1
ATOM 641 C C . ALA A 1 80 ? 15.919 -3.868 -19.056 1.00 95.56 80 ALA A C 1
ATOM 643 O O . ALA A 1 80 ? 16.666 -3.053 -18.524 1.00 95.56 80 ALA A O 1
ATOM 644 N N . SER A 1 81 ? 16.015 -4.133 -20.364 1.00 96.00 81 SER A N 1
ATOM 645 C CA . SER A 1 81 ? 16.965 -3.450 -21.260 1.00 96.00 81 SER A CA 1
ATOM 646 C C . SER A 1 81 ? 16.721 -1.938 -21.378 1.00 96.00 81 SER A C 1
ATOM 648 O O . SER A 1 81 ? 17.591 -1.210 -21.852 1.00 96.00 81 SER A O 1
ATOM 650 N N . VAL A 1 82 ? 15.582 -1.431 -20.888 1.00 95.25 82 VAL A N 1
ATOM 651 C CA . VAL A 1 82 ? 15.371 0.013 -20.715 1.00 95.25 82 VAL A CA 1
ATOM 652 C C . VAL A 1 82 ? 16.437 0.642 -19.810 1.00 95.25 82 VAL A C 1
ATOM 654 O O . VAL A 1 82 ? 16.847 1.772 -20.059 1.00 95.25 82 VAL A O 1
ATOM 657 N N . PHE A 1 83 ? 16.937 -0.087 -18.806 1.00 94.12 83 PHE A N 1
ATOM 658 C CA . PHE A 1 83 ? 17.987 0.399 -17.908 1.00 94.12 83 PHE A CA 1
ATOM 659 C C . PHE A 1 83 ? 19.354 0.416 -18.597 1.00 94.12 83 PHE A C 1
ATOM 661 O O . PHE A 1 83 ? 20.099 1.384 -18.443 1.00 94.12 83 PHE A O 1
ATOM 668 N N . ASP A 1 84 ? 19.632 -0.577 -19.452 1.00 94.62 84 ASP A N 1
ATOM 669 C CA . ASP A 1 84 ? 20.805 -0.557 -20.333 1.00 94.62 84 ASP A CA 1
ATOM 670 C C . ASP A 1 84 ? 20.768 0.697 -21.217 1.00 94.62 84 ASP A C 1
ATOM 672 O O . ASP A 1 84 ? 21.767 1.398 -21.339 1.00 94.62 84 ASP A O 1
ATOM 676 N N . ALA A 1 85 ? 19.610 1.018 -21.800 1.00 92.81 85 ALA A N 1
ATOM 677 C CA . ALA A 1 85 ? 19.438 2.192 -22.650 1.00 92.81 85 ALA A CA 1
ATOM 678 C C . ALA A 1 85 ? 19.562 3.515 -21.874 1.00 92.81 85 ALA A C 1
ATOM 680 O O . ALA A 1 85 ? 20.247 4.427 -22.334 1.00 92.81 85 ALA A O 1
ATOM 681 N N . LEU A 1 86 ? 18.959 3.614 -20.685 1.00 91.31 86 LEU A N 1
ATOM 682 C CA . LEU A 1 86 ? 19.080 4.788 -19.814 1.00 91.31 86 LEU A CA 1
ATOM 683 C C . LEU A 1 86 ? 20.533 5.056 -19.410 1.00 91.31 86 LEU A C 1
ATOM 685 O O . LEU A 1 86 ? 20.945 6.211 -19.407 1.00 91.31 86 LEU A O 1
ATOM 689 N N . SER A 1 87 ? 21.326 4.008 -19.159 1.00 90.88 87 SER A N 1
ATOM 690 C CA . SER A 1 87 ? 22.747 4.142 -18.798 1.00 90.88 87 SER A CA 1
ATOM 691 C C . SER A 1 87 ? 23.618 4.768 -19.899 1.00 90.88 87 SER A C 1
ATOM 693 O O . SER A 1 87 ? 24.716 5.248 -19.627 1.00 90.88 87 SER A O 1
ATOM 695 N N . LEU A 1 88 ? 23.134 4.779 -21.148 1.00 89.75 88 LEU A N 1
ATOM 696 C CA . LEU A 1 88 ? 23.821 5.402 -22.284 1.00 89.75 88 LEU A CA 1
ATOM 697 C C . LEU A 1 88 ? 23.550 6.906 -22.392 1.00 89.75 88 LEU A C 1
ATOM 699 O O . LEU A 1 88 ? 24.239 7.596 -23.143 1.00 89.75 88 LEU A O 1
ATOM 703 N N . ILE A 1 89 ? 22.539 7.416 -21.687 1.00 86.06 89 ILE A N 1
ATOM 704 C CA . ILE A 1 89 ? 22.184 8.832 -21.692 1.00 86.06 89 ILE A CA 1
ATOM 705 C C . ILE A 1 89 ? 22.914 9.527 -20.535 1.00 86.06 89 ILE A C 1
ATOM 707 O O . ILE A 1 89 ? 22.828 9.059 -19.401 1.00 86.06 89 ILE A O 1
ATOM 711 N N . PRO A 1 90 ? 23.594 10.668 -20.763 1.00 82.44 90 PRO A N 1
ATOM 712 C CA . PRO A 1 90 ? 24.169 11.447 -19.670 1.00 82.44 90 PRO A CA 1
ATOM 713 C C . PRO A 1 90 ? 23.100 11.839 -18.640 1.00 82.44 90 PRO A C 1
ATOM 715 O O . PRO A 1 90 ? 22.072 12.388 -19.026 1.00 82.44 90 PRO A O 1
ATOM 718 N N . GLU A 1 91 ? 23.361 11.648 -17.343 1.00 79.25 91 GLU A N 1
ATOM 719 C CA . GLU A 1 91 ? 22.381 11.887 -16.261 1.00 79.25 91 GLU A CA 1
ATOM 720 C C . GLU A 1 91 ? 21.708 13.266 -16.336 1.00 79.25 91 GLU A C 1
ATOM 722 O O . GLU A 1 91 ? 20.497 13.384 -16.182 1.00 79.25 91 GLU A O 1
ATOM 727 N N . LYS A 1 92 ? 22.472 14.313 -16.676 1.00 77.94 92 LYS A N 1
ATOM 728 C CA . LYS A 1 92 ? 21.969 15.689 -16.855 1.00 77.94 92 LYS A CA 1
ATOM 729 C C . LYS A 1 92 ? 20.867 15.836 -17.919 1.00 77.94 92 LYS A C 1
ATOM 731 O O . LYS A 1 92 ? 20.175 16.848 -17.931 1.00 77.94 92 LYS A O 1
ATOM 736 N N . ASN A 1 93 ? 20.737 14.862 -18.819 1.00 77.00 93 ASN A N 1
ATOM 737 C CA . ASN A 1 93 ? 19.752 14.834 -19.897 1.00 77.00 93 ASN A CA 1
ATOM 738 C C . ASN A 1 93 ? 18.549 13.930 -19.568 1.00 77.00 93 ASN A C 1
ATOM 740 O O . ASN A 1 93 ? 17.623 13.850 -20.375 1.00 77.00 93 ASN A O 1
ATOM 744 N N . VAL A 1 94 ? 18.552 13.247 -18.417 1.00 78.44 94 VAL A N 1
ATOM 745 C CA . VAL A 1 94 ? 17.432 12.429 -17.944 1.00 78.44 94 VAL A CA 1
ATOM 746 C C . VAL A 1 94 ? 16.685 13.204 -16.868 1.00 78.44 94 VAL A C 1
ATOM 748 O O . VAL A 1 94 ? 17.148 13.364 -15.743 1.00 78.44 94 VAL A O 1
ATOM 751 N N . SER A 1 95 ? 15.500 13.697 -17.208 1.00 77.62 95 SER A N 1
ATOM 752 C CA . SER A 1 95 ? 14.598 14.326 -16.243 1.00 77.62 95 SER A CA 1
ATOM 753 C C . SER A 1 95 ? 13.590 13.322 -15.684 1.00 77.62 95 SER A C 1
ATOM 755 O O . SER A 1 95 ? 13.164 12.386 -16.366 1.00 77.62 95 SER A O 1
ATOM 757 N N . ARG A 1 96 ? 13.119 13.575 -14.458 1.00 76.94 96 ARG A N 1
ATOM 758 C CA . ARG A 1 96 ? 12.065 12.777 -13.805 1.00 76.94 96 ARG A CA 1
ATOM 759 C C . ARG A 1 96 ? 10.810 12.602 -14.672 1.00 76.94 96 ARG A C 1
ATOM 761 O O . ARG A 1 96 ? 10.243 11.516 -14.741 1.00 76.94 96 ARG A O 1
ATOM 768 N N . TRP A 1 97 ? 10.407 13.656 -15.389 1.00 79.19 97 TRP A N 1
ATOM 769 C CA . TRP A 1 97 ? 9.205 13.666 -16.229 1.00 79.19 97 TRP A CA 1
ATOM 770 C C . TRP A 1 97 ? 9.302 12.675 -17.381 1.00 79.19 97 TRP A C 1
ATOM 772 O O . TRP A 1 97 ? 8.305 12.100 -17.807 1.00 79.19 97 TRP A O 1
ATOM 782 N N . GLN A 1 98 ? 10.516 12.458 -17.868 1.00 82.19 98 GLN A N 1
ATOM 783 C CA . GLN A 1 98 ? 10.763 11.556 -18.972 1.00 82.19 98 GLN A CA 1
ATOM 784 C C . GLN A 1 98 ? 10.758 10.091 -18.530 1.00 82.19 98 GLN A C 1
ATOM 786 O O . GLN A 1 98 ? 10.245 9.250 -19.262 1.00 82.19 98 GLN A O 1
ATOM 791 N N . ILE A 1 99 ? 11.253 9.783 -17.324 1.00 85.50 99 ILE A N 1
ATOM 792 C CA . ILE A 1 99 ? 11.128 8.435 -16.746 1.00 85.50 99 ILE A CA 1
ATOM 793 C C . ILE A 1 99 ? 9.657 8.121 -16.457 1.00 85.50 99 ILE A C 1
ATOM 795 O O . ILE A 1 99 ? 9.162 7.053 -16.818 1.00 85.50 99 ILE A O 1
ATOM 799 N N . ARG A 1 100 ? 8.927 9.081 -15.879 1.00 86.50 100 ARG A N 1
ATOM 800 C CA . ARG A 1 100 ? 7.484 8.982 -15.620 1.00 86.50 100 ARG A CA 1
ATOM 801 C C . ARG A 1 100 ? 6.693 8.584 -16.872 1.00 86.50 100 ARG A C 1
ATOM 803 O O . ARG A 1 100 ? 5.821 7.723 -16.806 1.00 86.50 100 ARG A O 1
ATOM 810 N N . ASP A 1 101 ? 7.046 9.142 -18.025 1.00 88.56 101 ASP A N 1
ATOM 811 C CA . ASP A 1 101 ? 6.409 8.856 -19.313 1.00 88.56 101 ASP A CA 1
ATOM 812 C C . ASP A 1 101 ? 6.671 7.429 -19.855 1.00 88.56 101 ASP A C 1
ATOM 814 O O . ASP A 1 101 ? 5.994 6.994 -20.794 1.00 88.56 101 ASP A O 1
ATOM 818 N N . ILE A 1 102 ? 7.631 6.689 -19.288 1.00 92.19 102 ILE A N 1
ATOM 819 C CA . ILE A 1 102 ? 7.901 5.278 -19.613 1.00 92.19 102 ILE A CA 1
ATOM 820 C C . ILE A 1 102 ? 6.960 4.350 -18.831 1.00 92.19 102 ILE A C 1
ATOM 822 O O . ILE A 1 102 ? 6.549 3.314 -19.351 1.00 92.19 102 ILE A O 1
ATOM 826 N N . LEU A 1 103 ? 6.553 4.725 -17.614 1.00 92.50 103 LEU A N 1
ATOM 827 C CA . LEU A 1 103 ? 5.761 3.875 -16.714 1.00 92.50 103 LEU A CA 1
ATOM 828 C C . LEU A 1 103 ? 4.465 3.313 -17.323 1.00 92.50 103 LEU A C 1
ATOM 830 O O . LEU A 1 103 ? 4.169 2.140 -17.085 1.00 92.50 103 LEU A O 1
ATOM 834 N N . PRO A 1 104 ? 3.698 4.051 -18.152 1.00 90.75 104 PRO A N 1
ATOM 835 C CA . PRO A 1 104 ? 2.515 3.496 -18.809 1.00 90.75 104 PRO A CA 1
ATOM 836 C C . PRO A 1 104 ? 2.794 2.279 -19.703 1.00 90.75 104 PRO A C 1
ATOM 838 O O . PRO A 1 104 ? 1.880 1.489 -19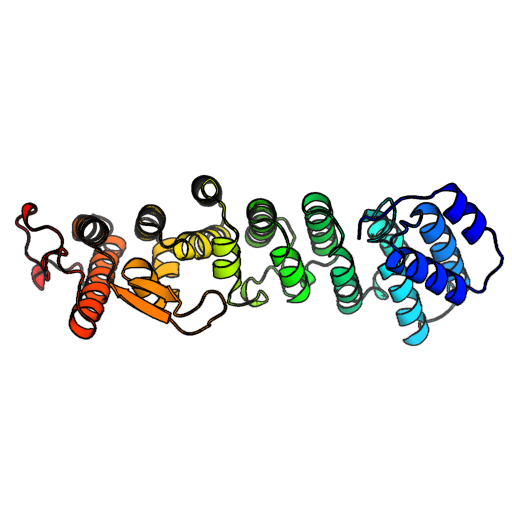.951 1.00 90.75 104 PRO A O 1
ATOM 841 N N . GLN A 1 105 ? 4.033 2.106 -20.174 1.00 91.75 105 GLN A N 1
ATOM 842 C CA . GLN A 1 105 ? 4.442 0.977 -21.015 1.00 91.75 105 GLN A CA 1
ATOM 843 C C . GLN A 1 105 ? 4.525 -0.339 -20.234 1.00 91.75 105 GLN A C 1
ATOM 845 O O . GLN A 1 105 ? 4.422 -1.406 -20.826 1.00 91.75 105 GLN A O 1
ATOM 850 N N . LEU A 1 106 ? 4.622 -0.282 -18.902 1.00 92.81 106 LEU A N 1
ATOM 851 C CA . LEU A 1 106 ? 4.724 -1.468 -18.046 1.00 92.81 106 LEU A CA 1
ATOM 852 C C . LEU A 1 106 ? 3.402 -2.244 -17.916 1.00 92.81 106 LEU A C 1
ATOM 854 O O . LEU A 1 106 ? 3.370 -3.340 -17.358 1.00 92.81 106 LEU A O 1
ATOM 858 N N . ARG A 1 107 ? 2.298 -1.692 -18.435 1.00 86.44 107 ARG A N 1
ATOM 859 C CA . ARG A 1 107 ? 0.937 -2.233 -18.277 1.00 86.44 107 ARG A CA 1
ATOM 860 C C . ARG A 1 107 ? 0.728 -3.635 -18.864 1.00 86.44 107 ARG A C 1
ATOM 862 O O . ARG A 1 107 ? -0.242 -4.288 -18.501 1.00 86.44 107 ARG A O 1
ATOM 869 N N . LEU A 1 108 ? 1.560 -4.047 -19.823 1.00 84.12 108 LEU A N 1
ATOM 870 C CA . LEU A 1 108 ? 1.440 -5.338 -20.517 1.00 84.12 108 LEU A CA 1
ATOM 871 C C . LEU A 1 108 ? 2.331 -6.423 -19.902 1.00 84.12 108 LEU A C 1
ATOM 873 O O . LEU A 1 108 ? 2.220 -7.584 -20.283 1.00 84.12 108 LEU A O 1
ATOM 877 N N . LEU A 1 109 ? 3.197 -6.041 -18.963 1.00 91.50 109 LEU A N 1
ATOM 878 C CA . LEU A 1 109 ? 4.080 -6.953 -18.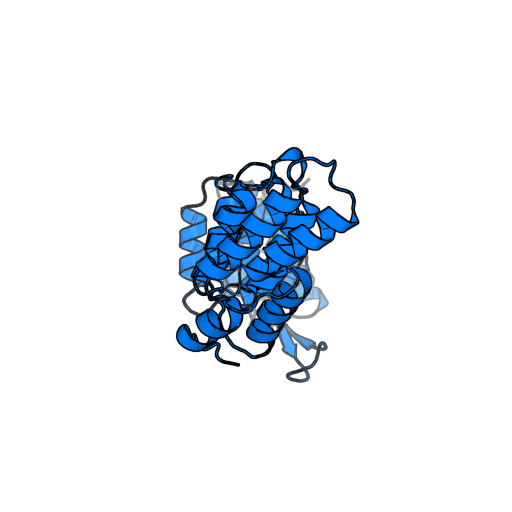249 1.00 91.50 109 LEU A CA 1
ATOM 879 C C . LEU A 1 109 ? 3.311 -7.718 -17.178 1.00 91.50 109 LEU A C 1
ATOM 881 O O . LEU A 1 109 ? 2.325 -7.205 -16.639 1.00 91.50 109 LEU A O 1
ATOM 885 N N . ASP A 1 110 ? 3.793 -8.915 -16.856 1.00 92.81 110 ASP A N 1
ATOM 886 C CA . ASP A 1 110 ? 3.365 -9.649 -15.671 1.00 92.81 110 ASP A CA 1
ATOM 887 C C . ASP A 1 110 ? 3.743 -8.898 -14.381 1.00 92.81 110 ASP A C 1
ATOM 889 O O . ASP A 1 110 ? 4.561 -7.971 -14.386 1.00 92.81 110 ASP A O 1
ATOM 893 N N . ASP A 1 111 ? 3.120 -9.290 -13.271 1.00 93.38 111 ASP A N 1
ATOM 894 C CA . ASP A 1 111 ? 3.252 -8.591 -11.993 1.00 93.38 111 ASP A CA 1
ATOM 895 C C . ASP A 1 111 ? 4.683 -8.596 -11.447 1.00 93.38 111 ASP A C 1
ATOM 897 O O . ASP A 1 111 ? 5.139 -7.569 -10.940 1.00 93.38 111 ASP A O 1
ATOM 901 N N . GLU A 1 112 ? 5.406 -9.712 -11.559 1.00 94.31 112 GLU A N 1
ATOM 902 C CA . GLU A 1 112 ? 6.770 -9.829 -11.034 1.00 94.31 112 GLU A CA 1
ATOM 903 C C . GLU A 1 112 ? 7.726 -8.927 -11.816 1.00 94.31 112 GLU A C 1
ATOM 905 O O . GLU A 1 112 ? 8.445 -8.109 -11.227 1.00 94.31 112 GLU A O 1
ATOM 910 N N . THR A 1 113 ? 7.677 -9.004 -13.149 1.00 95.31 113 THR A N 1
ATOM 911 C CA . THR A 1 113 ? 8.491 -8.162 -14.028 1.00 95.31 113 THR A CA 1
ATOM 912 C C . THR A 1 113 ? 8.151 -6.687 -13.826 1.00 95.31 113 THR A C 1
ATOM 914 O O . THR A 1 113 ? 9.053 -5.861 -13.661 1.00 95.31 113 THR A O 1
ATOM 917 N N . ARG A 1 114 ? 6.859 -6.332 -13.769 1.00 96.19 114 ARG A N 1
ATOM 918 C CA . ARG A 1 114 ? 6.424 -4.948 -13.541 1.00 96.19 114 ARG A CA 1
ATOM 919 C C . ARG A 1 114 ? 6.930 -4.419 -12.202 1.00 96.19 114 ARG A C 1
ATOM 921 O O . ARG A 1 114 ? 7.475 -3.318 -12.161 1.00 96.19 114 ARG A O 1
ATOM 928 N N . ALA A 1 115 ? 6.780 -5.181 -11.121 1.00 96.62 115 ALA A N 1
ATOM 929 C CA . ALA A 1 115 ? 7.234 -4.770 -9.797 1.00 96.62 115 ALA A CA 1
ATOM 930 C C . ALA A 1 115 ? 8.758 -4.614 -9.723 1.00 96.62 115 ALA A C 1
ATOM 932 O O . ALA A 1 115 ? 9.247 -3.649 -9.135 1.00 96.62 115 ALA A O 1
ATOM 933 N N . SER A 1 116 ? 9.512 -5.513 -10.365 1.00 96.12 116 SER A N 1
ATOM 934 C CA . SER A 1 116 ? 10.967 -5.386 -10.474 1.00 96.12 116 SER A CA 1
ATOM 935 C C . SER A 1 116 ? 11.371 -4.122 -11.228 1.00 96.12 116 SER A C 1
ATOM 937 O O . SER A 1 116 ? 12.247 -3.392 -10.774 1.00 96.12 116 SER A O 1
ATOM 939 N N . MET A 1 117 ? 10.707 -3.809 -12.342 1.00 95.88 117 MET A N 1
ATOM 940 C CA . MET A 1 117 ? 10.991 -2.583 -13.089 1.00 95.88 117 MET A CA 1
ATOM 941 C C . MET A 1 117 ? 10.637 -1.326 -12.288 1.00 95.88 117 MET A C 1
ATOM 943 O O . MET A 1 117 ? 11.418 -0.381 -12.271 1.00 95.88 117 MET A O 1
ATOM 947 N N . LEU A 1 118 ? 9.498 -1.307 -11.587 1.00 95.88 118 LEU A N 1
ATOM 948 C CA . LEU A 1 118 ? 9.108 -0.183 -10.726 1.00 95.88 118 LEU A CA 1
ATOM 949 C C . LEU A 1 118 ? 10.104 0.060 -9.589 1.00 95.88 118 LEU A C 1
ATOM 951 O O . LEU A 1 118 ? 10.359 1.219 -9.255 1.00 95.88 118 LEU A O 1
ATOM 955 N N . ARG A 1 119 ? 10.665 -1.013 -9.020 1.00 95.75 119 ARG A N 1
ATOM 956 C CA . ARG A 1 119 ? 11.749 -0.947 -8.035 1.00 95.75 119 ARG A CA 1
ATOM 957 C C . ARG A 1 119 ? 12.993 -0.299 -8.633 1.00 95.75 119 ARG A C 1
ATOM 959 O O . ARG A 1 119 ? 13.490 0.668 -8.072 1.00 95.75 119 ARG A O 1
ATOM 966 N N . GLU A 1 120 ? 13.463 -0.793 -9.772 1.00 94.44 120 GLU A N 1
ATOM 967 C CA . GLU A 1 120 ? 14.673 -0.270 -10.418 1.00 94.44 120 GLU A CA 1
ATOM 968 C C . GLU A 1 120 ? 14.522 1.198 -10.838 1.00 94.44 120 GLU A C 1
ATOM 970 O O . GLU A 1 120 ? 15.412 2.012 -10.596 1.00 94.44 120 GLU A O 1
ATOM 975 N N . PHE A 1 121 ? 13.362 1.589 -11.377 1.00 93.06 121 PHE A N 1
ATOM 976 C CA . PHE A 1 121 ? 13.099 2.998 -11.670 1.00 93.06 121 PHE A CA 1
ATOM 977 C C . PHE A 1 121 ? 13.144 3.878 -10.415 1.00 93.06 121 PHE A C 1
ATOM 979 O O . PHE A 1 121 ? 13.707 4.970 -10.470 1.00 93.06 121 PHE A O 1
ATOM 986 N N . ALA A 1 122 ? 12.590 3.411 -9.291 1.00 92.19 122 ALA A N 1
ATOM 987 C CA . ALA A 1 122 ? 12.650 4.141 -8.027 1.00 92.19 122 ALA A CA 1
ATOM 988 C C . ALA A 1 122 ? 14.085 4.264 -7.489 1.00 92.19 122 ALA A C 1
ATOM 990 O O . ALA A 1 122 ? 14.451 5.317 -6.979 1.00 92.19 122 ALA A O 1
ATOM 991 N N . LEU A 1 123 ? 14.919 3.233 -7.653 1.00 91.06 123 LEU A N 1
ATOM 992 C CA . LEU A 1 123 ? 16.325 3.279 -7.242 1.00 91.06 123 LEU A CA 1
ATOM 993 C C . LEU A 1 123 ? 17.142 4.276 -8.079 1.00 91.06 123 LEU A C 1
ATOM 995 O O . LEU A 1 123 ? 17.984 4.987 -7.532 1.00 91.06 123 LEU A O 1
ATOM 999 N N . ILE A 1 124 ? 16.878 4.358 -9.386 1.00 87.88 124 ILE A N 1
ATOM 1000 C CA . ILE A 1 124 ? 17.541 5.309 -10.294 1.00 87.88 124 ILE A CA 1
ATOM 1001 C C . ILE A 1 124 ? 17.032 6.740 -10.070 1.00 87.88 124 ILE A C 1
ATOM 1003 O O . ILE A 1 124 ? 17.804 7.695 -10.152 1.00 87.88 124 ILE A O 1
ATOM 1007 N N . SER A 1 125 ? 15.738 6.909 -9.788 1.00 87.56 125 SER A N 1
ATOM 1008 C CA . SER A 1 125 ? 15.107 8.214 -9.580 1.00 87.56 125 SER A CA 1
ATOM 1009 C C . SER A 1 125 ? 14.174 8.189 -8.361 1.00 87.56 125 SER A C 1
ATOM 1011 O O . SER A 1 125 ? 12.959 8.044 -8.517 1.00 87.56 125 SER A O 1
ATOM 1013 N N . PRO A 1 126 ? 14.711 8.372 -7.135 1.00 88.00 126 PRO A N 1
ATOM 1014 C CA . PRO A 1 126 ? 13.922 8.283 -5.900 1.00 88.00 126 PRO A CA 1
ATOM 1015 C C . PRO A 1 126 ? 12.761 9.279 -5.812 1.00 88.00 126 PRO A C 1
ATOM 1017 O O . PRO A 1 126 ? 11.746 8.985 -5.184 1.00 88.00 126 PRO A O 1
ATOM 1020 N N . ASP A 1 127 ? 12.862 10.420 -6.503 1.00 86.31 127 ASP A N 1
ATOM 1021 C CA . ASP A 1 127 ? 11.785 11.415 -6.608 1.00 86.31 127 ASP A CA 1
ATOM 1022 C C . ASP A 1 127 ? 10.477 10.809 -7.147 1.00 86.31 127 ASP A C 1
ATOM 1024 O O . ASP A 1 127 ? 9.389 11.273 -6.801 1.00 86.31 127 ASP A O 1
ATOM 1028 N N . MET A 1 128 ? 10.556 9.730 -7.935 1.00 86.75 128 MET A N 1
ATOM 1029 C CA . MET A 1 128 ? 9.384 9.008 -8.432 1.00 86.75 128 MET A CA 1
ATOM 1030 C C . MET A 1 128 ? 8.494 8.428 -7.332 1.00 86.75 128 MET A C 1
ATOM 1032 O O . MET A 1 128 ? 7.305 8.221 -7.562 1.00 86.75 128 MET A O 1
ATOM 1036 N N . LEU A 1 129 ? 9.034 8.181 -6.138 1.00 90.19 129 LEU A N 1
ATOM 1037 C CA . LEU A 1 129 ? 8.265 7.682 -4.996 1.00 90.19 129 LEU A CA 1
ATOM 1038 C C . LEU A 1 129 ? 7.292 8.731 -4.418 1.00 90.19 129 LEU A C 1
ATOM 1040 O O . LEU A 1 129 ? 6.566 8.444 -3.464 1.00 90.19 129 LEU A O 1
ATOM 1044 N N . SER A 1 130 ? 7.265 9.924 -5.016 1.00 88.88 130 SER A N 1
ATOM 1045 C CA . SER A 1 130 ? 6.292 10.991 -4.781 1.00 88.88 130 SER A CA 1
ATOM 1046 C C . SER A 1 130 ? 5.424 11.306 -6.012 1.00 88.88 130 SER A C 1
ATOM 1048 O O . SER A 1 130 ? 4.688 12.289 -6.008 1.00 88.88 130 SER A O 1
ATOM 1050 N N . GLU A 1 131 ? 5.480 10.482 -7.066 1.00 88.38 131 GLU A N 1
ATOM 1051 C CA . GLU A 1 131 ? 4.750 10.706 -8.319 1.00 88.38 131 GLU A CA 1
ATOM 1052 C C . GLU A 1 131 ? 3.540 9.770 -8.445 1.00 88.38 131 GLU A C 1
ATOM 1054 O O . GLU A 1 131 ? 3.625 8.554 -8.239 1.00 88.38 131 GLU A O 1
ATOM 1059 N N . HIS A 1 132 ? 2.398 10.335 -8.843 1.00 88.50 132 HIS A N 1
ATOM 1060 C CA . HIS A 1 132 ? 1.130 9.611 -8.948 1.00 88.50 132 HIS A CA 1
ATOM 1061 C C . HIS A 1 132 ? 1.203 8.426 -9.924 1.00 88.50 132 HIS A C 1
ATOM 1063 O O . HIS A 1 132 ? 0.643 7.360 -9.665 1.00 88.50 132 HIS A O 1
ATOM 1069 N N . GLU A 1 133 ? 1.912 8.586 -11.041 1.00 89.75 133 GLU A N 1
ATOM 1070 C CA . GLU A 1 133 ? 2.030 7.583 -12.097 1.00 89.75 133 GLU A CA 1
ATOM 1071 C C . GLU A 1 133 ? 2.768 6.323 -11.629 1.00 89.75 133 GLU A C 1
ATOM 1073 O O . GLU A 1 133 ? 2.463 5.233 -12.119 1.00 89.75 133 GLU A O 1
ATOM 1078 N N . TRP A 1 134 ? 3.690 6.437 -10.664 1.00 92.94 134 TRP A N 1
ATOM 1079 C CA . TRP A 1 134 ? 4.324 5.267 -10.052 1.00 92.94 134 TRP A CA 1
ATOM 1080 C C . TRP A 1 134 ? 3.297 4.472 -9.242 1.00 92.94 134 TRP A C 1
ATOM 1082 O O . TRP A 1 134 ? 3.114 3.277 -9.482 1.00 92.94 134 TRP A O 1
ATOM 1092 N N . PHE A 1 135 ? 2.530 5.146 -8.378 1.00 92.31 135 PHE A N 1
ATOM 1093 C CA . PHE A 1 135 ? 1.452 4.513 -7.612 1.00 92.31 135 PHE A CA 1
ATOM 1094 C C . PHE A 1 135 ? 0.343 3.930 -8.504 1.00 92.31 135 PHE A C 1
ATOM 1096 O O . PHE A 1 135 ? -0.199 2.872 -8.183 1.00 92.31 135 PHE A O 1
ATOM 1103 N N . ASP A 1 136 ? 0.020 4.557 -9.641 1.00 90.81 136 ASP A N 1
ATOM 1104 C CA . ASP A 1 136 ? -0.954 4.005 -10.592 1.00 90.81 136 ASP A CA 1
ATOM 1105 C C . ASP A 1 136 ? -0.479 2.683 -11.220 1.00 90.81 136 ASP A C 1
ATOM 1107 O O . ASP A 1 136 ? -1.302 1.803 -11.483 1.00 90.81 136 ASP A O 1
ATOM 1111 N N . GLN A 1 137 ? 0.830 2.493 -11.427 1.00 93.06 137 GLN A N 1
ATOM 1112 C CA . GLN A 1 137 ? 1.359 1.193 -11.853 1.00 93.06 137 GLN A CA 1
ATOM 1113 C C . GLN A 1 137 ? 1.362 0.168 -10.720 1.00 93.06 137 GLN A C 1
ATOM 1115 O O . GLN A 1 137 ? 1.002 -0.984 -10.962 1.00 93.06 137 GLN A O 1
ATOM 1120 N N . VAL A 1 138 ? 1.706 0.576 -9.493 1.00 93.81 138 VAL A N 1
ATOM 1121 C CA . VAL A 1 138 ? 1.653 -0.305 -8.312 1.00 93.81 138 VAL A CA 1
ATOM 1122 C C . VAL A 1 138 ? 0.242 -0.845 -8.089 1.00 93.81 138 VAL A C 1
ATOM 1124 O O . VAL A 1 138 ? 0.070 -2.034 -7.854 1.00 93.81 138 VAL A O 1
ATOM 1127 N N . ARG A 1 139 ? -0.784 -0.004 -8.249 1.00 89.94 139 ARG A N 1
ATOM 1128 C CA . ARG A 1 139 ? -2.198 -0.393 -8.117 1.00 89.94 139 ARG A CA 1
ATOM 1129 C C . ARG A 1 139 ? -2.634 -1.488 -9.096 1.00 89.94 139 ARG A C 1
ATOM 1131 O O . ARG A 1 139 ? -3.621 -2.172 -8.853 1.00 89.94 139 ARG A O 1
ATOM 1138 N N . LYS A 1 140 ? -1.947 -1.619 -10.230 1.00 90.19 140 LYS A N 1
ATOM 1139 C CA . LYS A 1 140 ? -2.261 -2.623 -11.256 1.00 90.19 140 LYS A CA 1
ATOM 1140 C C . LYS A 1 140 ? -1.581 -3.968 -10.993 1.00 90.19 140 LYS A C 1
ATOM 1142 O O . LYS A 1 140 ? -1.758 -4.871 -11.805 1.00 90.19 140 LYS A O 1
ATOM 1147 N N . LEU A 1 141 ? -0.760 -4.067 -9.948 1.00 93.00 141 LEU A N 1
ATOM 1148 C CA . LEU A 1 141 ? -0.191 -5.323 -9.469 1.00 93.00 141 LEU A CA 1
ATOM 1149 C C . LEU A 1 141 ? -1.217 -6.057 -8.598 1.00 93.00 141 LEU A C 1
ATOM 1151 O O . LEU A 1 141 ? -2.083 -5.430 -7.985 1.00 93.00 141 LEU A O 1
ATOM 1155 N N . GLY A 1 142 ? -1.074 -7.373 -8.481 1.00 92.88 142 GLY A N 1
ATOM 1156 C CA . GLY A 1 142 ? -1.757 -8.162 -7.466 1.00 92.88 142 GLY A CA 1
ATOM 1157 C C . GLY A 1 142 ? -1.420 -7.700 -6.045 1.00 92.88 142 GLY A C 1
ATOM 1158 O O . GLY A 1 142 ? -0.351 -7.134 -5.789 1.00 92.88 142 GLY A O 1
ATOM 1159 N N . PHE A 1 143 ? -2.338 -7.970 -5.112 1.00 94.94 143 PHE A N 1
ATOM 1160 C CA . PHE A 1 143 ? -2.291 -7.481 -3.732 1.00 94.94 143 PHE A CA 1
ATOM 1161 C C . PHE A 1 143 ? -0.927 -7.678 -3.057 1.00 94.94 143 PHE A C 1
ATOM 1163 O O . PHE A 1 143 ? -0.330 -6.710 -2.587 1.00 94.94 143 PHE A O 1
ATOM 1170 N N . ARG A 1 144 ? -0.403 -8.911 -3.045 1.00 96.31 144 ARG A N 1
ATOM 1171 C CA . ARG A 1 144 ? 0.863 -9.241 -2.364 1.00 96.31 144 ARG A CA 1
ATOM 1172 C C . ARG A 1 144 ? 2.043 -8.473 -2.951 1.00 96.31 144 ARG A C 1
ATOM 1174 O O . ARG A 1 144 ? 2.776 -7.813 -2.224 1.00 96.31 144 ARG A O 1
ATOM 1181 N N . THR A 1 145 ? 2.176 -8.486 -4.274 1.00 96.31 145 THR A N 1
ATOM 1182 C CA . THR A 1 145 ? 3.259 -7.794 -4.981 1.00 96.31 145 THR A CA 1
ATOM 1183 C C . THR A 1 145 ? 3.203 -6.280 -4.767 1.00 96.31 145 THR A C 1
ATOM 1185 O O . THR A 1 145 ? 4.233 -5.651 -4.520 1.00 96.31 145 THR A O 1
ATOM 1188 N N . ALA A 1 146 ? 2.004 -5.688 -4.815 1.00 96.12 146 ALA A N 1
ATOM 1189 C CA . ALA A 1 146 ? 1.805 -4.273 -4.516 1.00 96.12 146 ALA A CA 1
ATOM 1190 C C . ALA A 1 146 ? 2.192 -3.946 -3.066 1.00 96.12 146 ALA A C 1
ATOM 1192 O O . ALA A 1 146 ? 2.920 -2.985 -2.819 1.00 96.12 146 ALA A O 1
ATOM 1193 N N . MET A 1 147 ? 1.732 -4.762 -2.115 1.00 96.75 147 MET A N 1
ATOM 1194 C CA . MET A 1 147 ? 1.984 -4.587 -0.688 1.00 96.75 147 MET A CA 1
ATOM 1195 C C . MET A 1 147 ? 3.481 -4.664 -0.369 1.00 96.75 147 MET A C 1
ATOM 1197 O O . MET A 1 147 ? 4.001 -3.780 0.310 1.00 96.75 147 MET A O 1
ATOM 1201 N N . ASP A 1 148 ? 4.193 -5.656 -0.912 1.00 97.00 148 ASP A N 1
ATOM 1202 C CA . ASP A 1 148 ? 5.642 -5.800 -0.741 1.00 97.00 148 ASP A CA 1
ATOM 1203 C C . ASP A 1 148 ? 6.415 -4.596 -1.288 1.00 97.00 148 ASP A C 1
ATOM 1205 O O . ASP A 1 148 ? 7.329 -4.091 -0.634 1.00 97.00 148 ASP A O 1
ATOM 1209 N N . LEU A 1 149 ? 6.039 -4.097 -2.468 1.00 96.62 149 LEU A N 1
ATOM 1210 C CA . LEU A 1 149 ? 6.709 -2.951 -3.077 1.00 96.62 149 LEU A CA 1
ATOM 1211 C C . LEU A 1 149 ? 6.446 -1.647 -2.305 1.00 96.62 149 LEU A C 1
ATOM 1213 O O . LEU A 1 149 ? 7.365 -0.853 -2.098 1.00 96.62 149 LEU A O 1
ATOM 1217 N N . LEU A 1 150 ? 5.215 -1.431 -1.835 1.00 96.12 150 LEU A N 1
ATOM 1218 C CA . LEU A 1 150 ? 4.878 -0.268 -1.009 1.00 96.12 150 LEU A CA 1
ATOM 1219 C C . LEU A 1 150 ? 5.579 -0.307 0.351 1.00 96.12 150 LEU A C 1
ATOM 1221 O O . LEU A 1 150 ? 5.997 0.738 0.844 1.00 96.12 150 LEU A O 1
ATOM 1225 N N . LEU A 1 151 ? 5.732 -1.493 0.947 1.00 96.62 151 LEU A N 1
ATOM 1226 C CA . LEU A 1 151 ? 6.477 -1.663 2.194 1.00 96.62 151 LEU A CA 1
ATOM 1227 C C . LEU A 1 151 ? 7.955 -1.341 2.019 1.00 96.62 151 LEU A C 1
ATOM 1229 O O . LEU A 1 151 ? 8.487 -0.593 2.829 1.00 96.62 151 LEU A O 1
ATOM 1233 N N . GLN A 1 152 ? 8.590 -1.801 0.938 1.00 95.62 152 GLN A N 1
ATOM 1234 C CA . GLN A 1 152 ? 9.971 -1.411 0.617 1.00 95.62 152 GLN A CA 1
ATOM 1235 C C . GLN A 1 152 ? 10.109 0.118 0.542 1.00 95.62 152 GLN A C 1
ATOM 1237 O O . GLN A 1 152 ? 11.050 0.690 1.090 1.00 95.62 152 GLN A O 1
ATOM 1242 N N . GLY A 1 153 ? 9.141 0.803 -0.076 1.00 94.25 153 GLY A N 1
ATOM 1243 C CA . GLY A 1 153 ? 9.091 2.266 -0.093 1.00 94.25 153 GLY A CA 1
ATOM 1244 C C . GLY A 1 153 ? 8.936 2.882 1.304 1.00 94.25 153 GLY A C 1
ATOM 1245 O O . GLY A 1 153 ? 9.719 3.749 1.689 1.00 94.25 153 GLY A O 1
ATOM 1246 N N . ALA A 1 154 ? 7.969 2.407 2.092 1.00 93.94 154 ALA A N 1
ATOM 1247 C CA . ALA A 1 154 ? 7.682 2.902 3.443 1.00 93.94 154 ALA A CA 1
ATOM 1248 C C . ALA A 1 154 ? 8.795 2.606 4.469 1.00 93.94 154 ALA A C 1
ATOM 1250 O O . ALA A 1 154 ? 8.895 3.280 5.500 1.00 93.94 154 ALA A O 1
ATOM 1251 N N . GLU A 1 155 ? 9.618 1.594 4.207 1.00 94.44 155 GLU A N 1
ATOM 1252 C CA . GLU A 1 155 ? 10.801 1.254 4.999 1.00 94.44 155 GLU A CA 1
ATOM 1253 C C . GLU A 1 155 ? 12.071 1.969 4.515 1.00 94.44 155 GLU A C 1
ATOM 1255 O O . GLU A 1 155 ? 13.079 1.964 5.218 1.00 94.44 155 GLU A O 1
ATOM 1260 N N . GLY A 1 156 ? 12.003 2.660 3.372 1.00 92.62 156 GLY A N 1
ATOM 1261 C CA . GLY A 1 156 ? 13.113 3.421 2.797 1.00 92.62 156 GLY A CA 1
ATOM 1262 C C . GLY A 1 156 ? 14.088 2.587 1.965 1.00 92.62 156 GLY A C 1
ATOM 1263 O O . GLY A 1 156 ? 15.110 3.117 1.530 1.00 92.62 156 GLY A O 1
ATOM 1264 N N . ASP A 1 157 ? 13.774 1.317 1.695 1.00 93.75 157 ASP A N 1
ATOM 1265 C CA . ASP A 1 157 ? 14.605 0.414 0.889 1.00 93.75 157 ASP A CA 1
ATOM 1266 C C . ASP A 1 157 ? 14.664 0.848 -0.591 1.00 93.75 157 ASP A C 1
ATOM 1268 O O . ASP A 1 157 ? 15.600 0.496 -1.305 1.00 93.75 157 ASP A O 1
ATOM 1272 N N . LEU A 1 158 ? 13.689 1.644 -1.054 1.00 92.62 158 LEU A N 1
ATOM 1273 C CA . LEU A 1 158 ? 13.652 2.215 -2.411 1.00 92.62 158 LEU A CA 1
ATOM 1274 C C . LEU A 1 158 ? 14.282 3.614 -2.515 1.00 92.62 158 LEU A C 1
ATOM 1276 O O . LEU A 1 158 ? 14.248 4.224 -3.580 1.00 92.62 158 LEU A O 1
ATOM 1280 N N . GLY A 1 159 ? 14.846 4.137 -1.424 1.00 85.88 159 GLY A N 1
ATOM 1281 C CA . GLY A 1 159 ? 15.417 5.481 -1.363 1.00 85.88 159 GLY A CA 1
ATOM 1282 C C . GLY A 1 159 ? 14.561 6.483 -0.587 1.00 85.88 159 GLY A C 1
ATOM 1283 O O . GLY A 1 159 ? 13.558 6.156 0.049 1.00 85.88 159 GLY A O 1
ATOM 1284 N N . LYS A 1 160 ? 15.005 7.744 -0.593 1.00 82.56 160 LYS A N 1
ATOM 1285 C CA . LYS A 1 160 ? 14.318 8.851 0.088 1.00 82.56 160 LYS A CA 1
ATOM 1286 C C . LYS A 1 160 ? 13.241 9.427 -0.830 1.00 82.56 160 LYS A C 1
ATOM 1288 O O . LYS A 1 160 ? 13.470 9.536 -2.024 1.00 82.56 160 LYS A O 1
ATOM 1293 N N . GLY A 1 161 ? 12.117 9.860 -0.258 1.00 80.50 161 GLY A N 1
ATOM 1294 C CA . GLY A 1 161 ? 11.052 10.536 -1.011 1.00 80.50 161 GLY A CA 1
ATOM 1295 C C . GLY A 1 161 ? 9.746 9.755 -1.129 1.00 80.50 161 GLY A C 1
ATOM 1296 O O . GLY A 1 161 ? 8.821 10.253 -1.760 1.00 80.50 161 GLY A O 1
ATOM 1297 N N . PHE A 1 162 ? 9.636 8.578 -0.500 1.00 88.88 162 PHE A N 1
ATOM 1298 C CA . PHE A 1 162 ? 8.363 7.864 -0.423 1.00 88.88 162 PHE A CA 1
ATOM 1299 C C . PHE A 1 162 ? 7.302 8.703 0.287 1.00 88.88 162 PHE A C 1
ATOM 1301 O O . PHE A 1 162 ? 7.367 8.921 1.500 1.00 88.88 162 PHE A O 1
ATOM 1308 N N . ASP A 1 163 ? 6.311 9.147 -0.483 1.00 86.75 163 ASP A N 1
ATOM 1309 C CA . ASP A 1 163 ? 5.156 9.871 0.022 1.00 86.75 163 ASP A CA 1
ATOM 1310 C C . ASP A 1 163 ? 3.873 9.152 -0.384 1.00 86.75 163 ASP A C 1
ATOM 1312 O O . ASP A 1 163 ? 3.357 9.306 -1.490 1.00 86.75 163 ASP A O 1
ATOM 1316 N N . LEU A 1 164 ? 3.307 8.396 0.557 1.00 83.25 164 LEU A N 1
ATOM 1317 C CA . LEU A 1 164 ? 2.034 7.707 0.356 1.00 83.25 164 LEU A CA 1
ATOM 1318 C C . LEU A 1 164 ? 0.890 8.674 -0.006 1.00 83.25 164 LEU A C 1
ATOM 1320 O O . LEU A 1 164 ? -0.089 8.249 -0.615 1.00 83.25 164 LEU A O 1
ATOM 1324 N N . LYS A 1 165 ? 0.997 9.969 0.336 1.00 81.38 165 LYS A N 1
ATOM 1325 C CA . LYS A 1 165 ? -0.009 10.982 -0.020 1.00 81.38 165 LYS A CA 1
ATOM 1326 C C . LYS A 1 165 ? -0.010 11.329 -1.507 1.00 81.38 165 LYS A C 1
ATOM 1328 O O . LYS A 1 165 ? -1.024 11.827 -1.986 1.00 81.38 165 LYS A O 1
ATOM 1333 N N . ALA A 1 166 ? 1.091 11.083 -2.218 1.00 77.44 166 ALA A N 1
ATOM 1334 C CA . ALA A 1 166 ? 1.133 11.192 -3.674 1.00 77.44 166 ALA A CA 1
ATOM 1335 C C . ALA A 1 166 ? 0.371 10.048 -4.364 1.00 77.44 166 ALA A C 1
ATOM 1337 O O . ALA A 1 166 ? -0.067 10.169 -5.513 1.00 77.44 166 ALA A O 1
ATOM 1338 N N . GLY A 1 167 ? 0.176 8.939 -3.647 1.00 74.25 167 GLY A N 1
ATOM 1339 C CA . GLY A 1 167 ? -0.717 7.870 -4.056 1.00 74.25 167 GLY A CA 1
ATOM 1340 C C . GLY A 1 167 ? -2.176 8.324 -4.114 1.00 74.25 167 GLY A C 1
ATOM 1341 O O . GLY A 1 167 ? -2.587 9.332 -3.540 1.00 74.25 167 GLY A O 1
ATOM 1342 N N . HIS A 1 168 ? -3.001 7.550 -4.817 1.00 72.75 168 HIS A N 1
ATOM 1343 C CA . HIS A 1 168 ? -4.438 7.792 -4.833 1.00 72.75 168 HIS A CA 1
ATOM 1344 C C . HIS A 1 168 ? -5.010 7.645 -3.412 1.00 72.75 168 HIS A C 1
ATOM 1346 O O . HIS A 1 168 ? -4.716 6.669 -2.725 1.00 72.75 168 HIS A O 1
ATOM 1352 N N . PHE A 1 169 ? -5.879 8.559 -2.974 1.00 75.56 169 PHE A N 1
ATOM 1353 C CA . PHE A 1 169 ? -6.450 8.522 -1.616 1.00 75.56 169 PHE A CA 1
ATOM 1354 C C . PHE A 1 169 ? -7.253 7.238 -1.315 1.00 75.56 169 PHE A C 1
ATOM 1356 O O . PHE A 1 169 ? -7.434 6.878 -0.155 1.00 75.56 169 PHE A O 1
ATOM 1363 N N . LEU A 1 170 ? -7.708 6.530 -2.357 1.00 84.31 170 LEU A N 1
ATOM 1364 C CA . LEU A 1 170 ? -8.367 5.216 -2.259 1.00 84.31 170 LEU A CA 1
ATOM 1365 C C . LEU A 1 170 ? -7.409 4.016 -2.325 1.00 84.31 170 LEU A C 1
ATOM 1367 O O . LEU A 1 170 ? -7.892 2.889 -2.363 1.00 84.31 170 LEU A O 1
ATOM 1371 N N . LEU A 1 171 ? -6.087 4.211 -2.353 1.00 87.88 171 LEU A N 1
ATOM 1372 C CA . LEU A 1 171 ? -5.129 3.108 -2.487 1.00 87.88 171 LEU A CA 1
ATOM 1373 C C . LEU A 1 171 ? -5.349 1.999 -1.437 1.00 87.88 171 LEU A C 1
ATOM 1375 O O . LEU A 1 171 ? -5.416 0.839 -1.840 1.00 87.88 171 LEU A O 1
ATOM 1379 N N . PRO A 1 172 ? -5.558 2.295 -0.135 1.00 90.50 172 PRO A N 1
ATOM 1380 C CA . PRO A 1 172 ? -5.836 1.240 0.838 1.00 90.50 172 PRO A CA 1
ATOM 1381 C C . PRO A 1 172 ? -7.137 0.473 0.567 1.00 90.50 172 PRO A C 1
ATOM 1383 O O . PRO A 1 172 ? -7.179 -0.737 0.756 1.00 90.50 172 PRO A O 1
ATOM 1386 N N . GLU A 1 173 ? -8.180 1.159 0.086 1.00 88.31 173 GLU A N 1
ATOM 1387 C CA . GLU A 1 173 ? -9.464 0.538 -0.276 1.00 88.31 173 GLU A CA 1
ATOM 1388 C C . GLU A 1 173 ? -9.302 -0.406 -1.471 1.00 88.31 173 GLU A C 1
ATOM 1390 O O . GLU A 1 173 ? -9.833 -1.509 -1.485 1.00 88.31 173 GLU A O 1
ATOM 1395 N N . GLN A 1 174 ? -8.539 0.026 -2.477 1.00 88.69 174 GLN A N 1
ATOM 1396 C CA . GLN A 1 174 ? -8.292 -0.748 -3.690 1.00 88.69 174 GLN A CA 1
ATOM 1397 C C . GLN A 1 174 ? -7.437 -1.981 -3.409 1.00 88.69 174 GLN A C 1
ATOM 1399 O O . GLN A 1 174 ? -7.714 -3.042 -3.959 1.00 88.69 174 GLN A O 1
ATOM 1404 N N . LEU A 1 175 ? -6.433 -1.855 -2.537 1.00 92.56 175 LEU A N 1
ATOM 1405 C CA . LEU A 1 175 ? -5.646 -2.998 -2.081 1.00 92.56 175 LEU A CA 1
ATOM 1406 C C . LEU A 1 175 ? -6.515 -3.983 -1.304 1.00 92.56 175 LEU A C 1
ATOM 1408 O O . LEU A 1 175 ? -6.446 -5.170 -1.589 1.00 92.56 175 LEU A O 1
ATOM 1412 N N . ALA A 1 176 ? -7.365 -3.503 -0.392 1.00 91.31 176 ALA A N 1
ATOM 1413 C CA . ALA A 1 176 ? -8.280 -4.366 0.349 1.00 91.31 176 ALA A CA 1
ATOM 1414 C C . ALA A 1 176 ? -9.296 -5.073 -0.561 1.00 91.31 176 ALA A C 1
ATOM 1416 O O . ALA A 1 176 ? -9.563 -6.251 -0.370 1.00 91.31 176 ALA A O 1
ATOM 1417 N N . TYR A 1 177 ? -9.810 -4.394 -1.590 1.00 88.38 177 TYR A N 1
ATOM 1418 C CA . TYR A 1 177 ? -10.685 -5.011 -2.592 1.00 88.38 177 TYR A CA 1
ATOM 1419 C C . TYR A 1 177 ? -9.972 -6.083 -3.434 1.00 88.38 177 TYR A C 1
ATOM 1421 O O . TYR A 1 177 ? -10.603 -7.030 -3.891 1.00 88.38 177 TYR A O 1
ATOM 1429 N N . ALA A 1 178 ? -8.663 -5.936 -3.650 1.00 90.44 178 ALA A N 1
ATOM 1430 C CA . ALA A 1 178 ? -7.850 -6.898 -4.389 1.00 90.44 178 ALA A CA 1
ATOM 1431 C C . ALA A 1 178 ? -7.380 -8.095 -3.540 1.00 90.44 178 ALA A C 1
ATOM 1433 O O . ALA A 1 178 ? -6.752 -8.999 -4.092 1.00 90.44 178 ALA A O 1
ATOM 1434 N N . MET A 1 179 ? -7.639 -8.100 -2.226 1.00 92.88 179 MET A N 1
ATOM 1435 C CA . MET A 1 179 ? -7.299 -9.221 -1.348 1.00 92.88 179 MET A CA 1
ATOM 1436 C C . MET A 1 179 ? -8.149 -10.448 -1.687 1.00 92.88 179 MET A C 1
ATOM 1438 O O . MET A 1 179 ? -9.371 -10.356 -1.797 1.00 92.88 179 MET A O 1
ATOM 1442 N N . GLY A 1 180 ? -7.506 -11.607 -1.800 1.00 90.44 180 GLY A N 1
ATOM 1443 C CA . GLY A 1 180 ? -8.180 -12.901 -1.727 1.00 90.44 180 GLY A CA 1
ATOM 1444 C C . GLY A 1 180 ? -8.440 -13.339 -0.282 1.00 90.44 180 GLY A C 1
ATOM 1445 O O . GLY A 1 180 ? -7.936 -12.739 0.670 1.00 90.44 180 GLY A O 1
ATOM 1446 N N . ASP A 1 181 ? -9.178 -14.437 -0.116 1.00 82.81 181 ASP A N 1
ATOM 1447 C CA . ASP A 1 181 ? -9.560 -14.966 1.204 1.00 82.81 181 ASP A CA 1
ATOM 1448 C C . ASP A 1 181 ? -8.342 -15.280 2.105 1.00 82.81 181 ASP A C 1
ATOM 1450 O O . ASP A 1 181 ? -8.378 -15.056 3.316 1.00 82.81 181 ASP A O 1
ATOM 1454 N N . ASP A 1 182 ? -7.223 -15.706 1.509 1.00 88.50 182 ASP A N 1
ATOM 1455 C CA . ASP A 1 182 ? -5.987 -16.085 2.214 1.00 88.50 182 ASP A CA 1
ATOM 1456 C C . ASP A 1 182 ? -4.975 -14.931 2.387 1.00 88.50 182 ASP A C 1
ATOM 1458 O O . ASP A 1 182 ? -3.840 -15.138 2.834 1.00 88.50 182 ASP A O 1
ATOM 1462 N N . ASP A 1 183 ? -5.344 -13.698 2.025 1.00 95.25 183 ASP A N 1
ATOM 1463 C CA . ASP A 1 183 ? -4.428 -12.550 2.044 1.00 95.25 183 ASP A CA 1
ATOM 1464 C C . ASP A 1 183 ? -4.421 -11.781 3.368 1.00 95.25 183 ASP A C 1
ATOM 1466 O O . ASP A 1 183 ? -3.441 -11.098 3.683 1.00 95.25 183 ASP A O 1
ATOM 1470 N N . LEU A 1 184 ? -5.468 -11.911 4.187 1.00 92.75 184 LEU A N 1
ATOM 1471 C CA . LEU A 1 184 ? -5.515 -11.263 5.499 1.00 92.75 184 LEU A CA 1
ATOM 1472 C C . LEU A 1 184 ? -4.418 -11.781 6.456 1.00 92.75 184 LEU A C 1
ATOM 1474 O O . LEU A 1 184 ? -3.734 -10.949 7.059 1.00 92.75 184 LEU A O 1
ATOM 1478 N N . PRO A 1 185 ? -4.152 -13.102 6.564 1.00 95.19 185 PRO A N 1
ATOM 1479 C CA . PRO A 1 185 ? -3.002 -13.610 7.315 1.00 95.19 185 PRO A CA 1
ATOM 1480 C C . PRO A 1 185 ? -1.660 -13.053 6.823 1.00 95.19 185 PRO A C 1
ATOM 1482 O O . PRO A 1 185 ? -0.813 -12.688 7.636 1.00 95.19 185 PRO A O 1
ATOM 1485 N N . TYR A 1 186 ? -1.483 -12.920 5.504 1.00 96.38 186 TYR A N 1
ATOM 1486 C CA . TYR A 1 186 ? -0.279 -12.318 4.926 1.00 96.38 186 TYR A CA 1
ATOM 1487 C C . TYR A 1 186 ? -0.141 -10.841 5.323 1.00 96.38 186 TYR A C 1
ATOM 1489 O O . TYR A 1 186 ? 0.945 -10.399 5.695 1.00 96.38 186 TYR A O 1
ATOM 1497 N N . ALA A 1 187 ? -1.232 -10.069 5.331 1.00 96.81 187 ALA A N 1
ATOM 1498 C CA . ALA A 1 187 ? -1.195 -8.686 5.803 1.00 96.81 187 ALA A CA 1
ATOM 1499 C C . ALA A 1 187 ? -0.772 -8.597 7.283 1.00 96.81 187 ALA A C 1
ATOM 1501 O O . ALA A 1 187 ? 0.018 -7.724 7.645 1.00 96.81 187 ALA A O 1
ATOM 1502 N N . PHE A 1 188 ? -1.225 -9.522 8.136 1.00 96.94 188 PHE A N 1
ATOM 1503 C CA . PHE A 1 188 ? -0.773 -9.598 9.530 1.00 96.94 188 PHE A CA 1
ATOM 1504 C C . PHE A 1 188 ? 0.700 -9.994 9.671 1.00 96.94 188 PHE A C 1
ATOM 1506 O O . PHE A 1 188 ? 1.400 -9.421 10.506 1.00 96.94 188 PHE A O 1
ATOM 1513 N N . GLU A 1 189 ? 1.199 -10.915 8.843 1.00 97.38 189 GLU A N 1
ATOM 1514 C CA . GLU A 1 189 ? 2.629 -11.241 8.783 1.00 97.38 189 GLU A CA 1
ATOM 1515 C C . GLU A 1 189 ? 3.456 -9.986 8.466 1.00 97.38 189 GLU A C 1
ATOM 1517 O O . GLU A 1 189 ? 4.425 -9.673 9.162 1.00 97.38 189 GLU A O 1
ATOM 1522 N N . LYS A 1 190 ? 3.025 -9.202 7.472 1.00 97.75 190 LYS A N 1
ATOM 1523 C CA . LYS A 1 190 ? 3.681 -7.938 7.118 1.00 97.75 190 LYS A CA 1
ATOM 1524 C C . LYS A 1 190 ? 3.584 -6.893 8.218 1.00 97.75 190 LYS A C 1
ATOM 1526 O O . LYS A 1 190 ? 4.555 -6.180 8.454 1.00 97.75 190 LYS A O 1
ATOM 1531 N N . LEU A 1 191 ? 2.460 -6.822 8.928 1.00 97.81 191 LEU A N 1
ATOM 1532 C CA . LEU A 1 191 ? 2.318 -5.941 10.084 1.00 97.81 191 LEU A CA 1
ATOM 1533 C C . LEU A 1 191 ? 3.333 -6.283 11.184 1.00 97.81 191 LEU A C 1
ATOM 1535 O O . LEU A 1 191 ? 3.932 -5.377 11.766 1.00 97.81 191 LEU A O 1
ATOM 1539 N N . ALA A 1 192 ? 3.524 -7.574 11.463 1.00 97.25 192 ALA A N 1
ATOM 1540 C CA . ALA A 1 192 ? 4.477 -8.049 12.460 1.00 97.25 192 ALA A CA 1
ATOM 1541 C C . ALA A 1 192 ? 5.934 -7.795 12.037 1.00 97.25 192 ALA A C 1
ATOM 1543 O O . ALA A 1 192 ? 6.763 -7.447 12.878 1.00 97.25 192 ALA A O 1
ATOM 1544 N N . ALA A 1 193 ? 6.235 -7.928 10.742 1.00 97.31 193 ALA A N 1
ATOM 1545 C CA . ALA A 1 193 ? 7.564 -7.688 10.182 1.00 97.31 193 ALA A CA 1
ATOM 1546 C C . ALA A 1 193 ? 7.914 -6.196 10.012 1.00 97.31 193 ALA A C 1
ATOM 1548 O O . ALA A 1 193 ? 9.095 -5.856 9.936 1.00 97.31 193 ALA A O 1
ATOM 1549 N N . ALA A 1 194 ? 6.914 -5.308 9.955 1.00 97.19 194 ALA A N 1
ATOM 1550 C CA . ALA A 1 194 ? 7.099 -3.892 9.654 1.00 97.19 194 ALA A CA 1
ATOM 1551 C C . ALA A 1 194 ? 8.031 -3.184 10.655 1.00 97.19 194 ALA A C 1
ATOM 1553 O O . ALA A 1 194 ? 7.761 -3.112 11.862 1.00 97.19 194 ALA A O 1
ATOM 1554 N N . ARG A 1 195 ? 9.106 -2.587 10.127 1.00 95.00 195 ARG A N 1
ATOM 1555 C CA . ARG A 1 195 ? 10.178 -1.966 10.926 1.00 95.00 195 ARG A CA 1
ATOM 1556 C C . ARG A 1 195 ? 9.885 -0.519 11.321 1.00 95.00 195 ARG A C 1
ATOM 1558 O O . ARG A 1 195 ? 10.381 -0.051 12.344 1.00 95.00 195 ARG A O 1
ATOM 1565 N N . SER A 1 196 ? 9.078 0.191 10.530 1.00 94.19 196 SER A N 1
ATOM 1566 C CA . SER A 1 196 ? 8.763 1.611 10.729 1.00 94.19 196 SER A CA 1
ATOM 1567 C C . SER A 1 196 ? 7.295 1.842 11.103 1.00 94.19 196 SER A C 1
ATOM 1569 O O . SER A 1 196 ? 6.408 1.058 10.757 1.00 94.19 196 SER A O 1
ATOM 1571 N N . GLU A 1 197 ? 7.005 2.952 11.791 1.00 93.69 197 GLU A N 1
ATOM 1572 C CA . GLU A 1 197 ? 5.617 3.366 12.053 1.00 93.69 197 GLU A CA 1
ATOM 1573 C C . GLU A 1 197 ? 4.852 3.658 10.755 1.00 93.69 197 GLU A C 1
ATOM 1575 O O . GLU A 1 197 ? 3.659 3.378 10.676 1.00 93.69 197 GLU A O 1
ATOM 1580 N N . GLY A 1 198 ? 5.537 4.162 9.721 1.00 92.38 198 GLY A N 1
ATOM 1581 C CA . GLY A 1 198 ? 4.956 4.393 8.397 1.00 92.38 198 GLY A CA 1
ATOM 1582 C C . GLY A 1 198 ? 4.514 3.096 7.718 1.00 92.38 198 GLY A C 1
ATOM 1583 O O . GLY A 1 198 ? 3.388 3.016 7.229 1.00 92.38 198 GLY A O 1
ATOM 1584 N N . ALA A 1 199 ? 5.354 2.058 7.762 1.00 95.38 199 ALA A N 1
ATOM 1585 C CA . ALA A 1 199 ? 5.020 0.732 7.249 1.00 95.38 199 ALA A CA 1
ATOM 1586 C C . ALA A 1 199 ? 3.847 0.109 8.025 1.00 95.38 199 ALA A C 1
ATOM 1588 O O . ALA A 1 199 ? 2.882 -0.355 7.418 1.00 95.38 199 ALA A O 1
ATOM 1589 N N . LYS A 1 200 ? 3.854 0.192 9.364 1.00 96.94 200 LYS A N 1
ATOM 1590 C CA . LYS A 1 200 ? 2.721 -0.257 10.196 1.00 96.94 200 LYS A CA 1
ATOM 1591 C C . LYS A 1 200 ? 1.432 0.489 9.859 1.00 96.94 200 LYS A C 1
ATOM 1593 O O . LYS A 1 200 ? 0.384 -0.134 9.713 1.00 96.94 200 LYS A O 1
ATOM 1598 N N . ALA A 1 201 ? 1.498 1.812 9.714 1.00 94.81 201 ALA A N 1
ATOM 1599 C CA . ALA A 1 201 ? 0.343 2.635 9.372 1.00 94.81 201 ALA A CA 1
ATOM 1600 C C . ALA A 1 201 ? -0.234 2.265 7.999 1.00 94.81 201 ALA A C 1
ATOM 1602 O O . ALA A 1 201 ? -1.454 2.174 7.866 1.00 94.81 201 ALA A O 1
ATOM 1603 N N . LEU A 1 202 ? 0.626 2.007 7.007 1.00 94.81 202 LEU A N 1
ATOM 1604 C CA . LEU A 1 202 ? 0.219 1.529 5.688 1.00 94.81 202 LEU A CA 1
ATOM 1605 C C . LEU A 1 202 ? -0.525 0.189 5.795 1.00 94.81 202 LEU A C 1
ATOM 1607 O O . LEU A 1 202 ? -1.644 0.085 5.298 1.00 94.81 202 LEU A O 1
ATOM 1611 N N . VAL A 1 203 ? 0.038 -0.804 6.486 1.00 96.88 203 VAL A N 1
ATOM 1612 C CA . VAL A 1 203 ? -0.604 -2.123 6.624 1.00 96.88 203 VAL A CA 1
ATOM 1613 C C . VAL A 1 203 ? -1.936 -2.021 7.368 1.00 96.88 203 VAL A C 1
ATOM 1615 O O . VAL A 1 203 ? -2.943 -2.544 6.894 1.00 96.88 203 VAL A O 1
ATOM 1618 N N . PHE A 1 204 ? -1.993 -1.274 8.477 1.00 96.62 204 PHE A N 1
ATOM 1619 C CA . PHE A 1 204 ? -3.258 -1.018 9.171 1.00 96.62 204 PHE A CA 1
ATOM 1620 C C . PHE A 1 204 ? -4.279 -0.327 8.272 1.00 96.62 204 PHE A C 1
ATOM 1622 O O . PHE A 1 204 ? -5.459 -0.661 8.330 1.00 96.62 204 PHE A O 1
ATOM 1629 N N . SER A 1 205 ? -3.848 0.619 7.431 1.00 93.31 205 SER A N 1
ATOM 1630 C CA . SER A 1 205 ? -4.767 1.326 6.541 1.00 93.31 205 SER A CA 1
ATOM 1631 C C . SER A 1 205 ? -5.478 0.380 5.580 1.00 93.31 205 SER A C 1
ATOM 1633 O O . SER A 1 205 ? -6.631 0.643 5.273 1.00 93.31 205 SER A O 1
ATOM 1635 N N . VAL A 1 206 ? -4.828 -0.715 5.174 1.00 94.62 206 VAL A N 1
ATOM 1636 C CA . VAL A 1 206 ? -5.384 -1.753 4.299 1.00 94.62 206 VAL A CA 1
ATOM 1637 C C . VAL A 1 206 ? -6.228 -2.752 5.092 1.00 94.62 206 VAL A C 1
ATOM 1639 O O . VAL A 1 206 ? -7.393 -2.951 4.765 1.00 94.62 206 VAL A O 1
ATOM 1642 N N . ILE A 1 207 ? -5.685 -3.330 6.172 1.00 94.88 207 ILE A N 1
ATOM 1643 C CA . ILE A 1 207 ? -6.382 -4.325 7.011 1.00 94.88 207 ILE A CA 1
ATOM 1644 C C . ILE A 1 207 ? -7.740 -3.794 7.489 1.00 94.88 207 ILE A C 1
ATOM 1646 O O . ILE A 1 207 ? -8.741 -4.505 7.462 1.00 94.88 207 ILE A O 1
ATOM 1650 N N . LEU A 1 208 ? -7.794 -2.523 7.889 1.00 93.19 208 LEU A N 1
ATOM 1651 C CA . LEU A 1 208 ? -9.025 -1.896 8.366 1.00 93.19 208 LEU A CA 1
ATOM 1652 C C . LEU A 1 208 ? -10.081 -1.718 7.263 1.00 93.19 208 LEU A C 1
ATOM 1654 O O . LEU A 1 208 ? -11.266 -1.636 7.578 1.00 93.19 208 LEU A O 1
ATOM 1658 N N . LYS A 1 209 ? -9.689 -1.679 5.982 1.00 91.50 209 LYS A N 1
ATOM 1659 C CA . LYS A 1 209 ? -10.636 -1.637 4.853 1.00 91.50 209 LYS A CA 1
ATOM 1660 C C . LYS A 1 209 ? -11.240 -2.992 4.511 1.00 91.50 209 LYS A C 1
ATOM 1662 O O . LYS A 1 209 ? -12.306 -3.022 3.912 1.00 91.50 209 LYS A O 1
ATOM 1667 N N . ALA A 1 210 ? -10.632 -4.087 4.960 1.00 88.69 210 ALA A N 1
ATOM 1668 C CA . ALA A 1 210 ? -11.259 -5.406 4.907 1.00 88.69 210 ALA A CA 1
ATOM 1669 C C . ALA A 1 210 ? -12.380 -5.576 5.958 1.00 88.69 210 ALA A C 1
ATOM 1671 O O . ALA A 1 210 ? -13.062 -6.597 5.965 1.00 88.69 210 ALA A O 1
ATOM 1672 N N . SER A 1 211 ? -12.566 -4.601 6.862 1.00 87.25 211 SER A N 1
ATOM 1673 C CA . SER A 1 211 ? -13.620 -4.585 7.889 1.00 87.25 211 SER A CA 1
ATOM 1674 C C . SER A 1 211 ? -13.706 -5.872 8.733 1.00 87.25 211 SER A C 1
ATOM 1676 O O . SER A 1 211 ? -14.787 -6.317 9.139 1.00 87.25 211 SER A O 1
ATOM 1678 N N . SER A 1 212 ? -12.542 -6.469 9.011 1.00 90.00 212 SER A N 1
ATOM 1679 C CA . SER A 1 212 ? -12.393 -7.663 9.845 1.00 90.00 212 SER A CA 1
ATOM 1680 C C . SER A 1 212 ? -12.316 -7.306 11.329 1.00 90.00 212 SER A C 1
ATOM 1682 O O . SER A 1 212 ? -11.757 -6.276 11.724 1.00 90.00 212 SER A O 1
ATOM 1684 N N . LEU A 1 213 ? -12.882 -8.170 12.176 1.00 91.81 213 LEU A N 1
ATOM 1685 C CA . LEU A 1 213 ? -12.844 -7.985 13.627 1.00 91.81 213 LEU A CA 1
ATOM 1686 C C . LEU A 1 213 ? -11.401 -8.078 14.136 1.00 91.81 213 LEU A C 1
ATOM 1688 O O . LEU A 1 213 ? -10.962 -7.241 14.919 1.00 91.81 213 LEU A O 1
ATOM 1692 N N . GLU A 1 214 ? -10.656 -9.061 13.641 1.00 93.50 214 GLU A N 1
ATOM 1693 C CA . GLU A 1 214 ? -9.252 -9.308 13.954 1.00 93.50 214 GLU A CA 1
ATOM 1694 C C . GLU A 1 214 ? -8.399 -8.085 13.611 1.00 93.50 214 GLU A C 1
ATOM 1696 O O . GLU A 1 214 ? -7.558 -7.663 14.404 1.00 93.50 214 GLU A O 1
ATOM 1701 N N . GLY A 1 215 ? -8.654 -7.473 12.449 1.00 94.25 215 GLY A N 1
ATOM 1702 C CA . GLY A 1 215 ? -7.947 -6.283 11.993 1.00 94.25 215 GLY A CA 1
ATOM 1703 C C . GLY A 1 215 ? -8.182 -5.080 12.895 1.00 94.25 215 GLY A C 1
ATOM 1704 O O . GLY A 1 215 ? -7.239 -4.369 13.253 1.00 94.25 215 GLY A O 1
ATOM 1705 N N . LEU A 1 216 ? -9.433 -4.881 13.312 1.00 94.69 216 LEU A N 1
ATOM 1706 C CA . LEU A 1 216 ? -9.782 -3.830 14.257 1.00 94.69 216 LEU A CA 1
ATOM 1707 C C . LEU A 1 216 ? -9.139 -4.066 15.626 1.00 94.69 216 LEU A C 1
ATOM 1709 O O . LEU A 1 216 ? -8.569 -3.131 16.186 1.00 94.69 216 LEU A O 1
ATOM 1713 N N . LEU A 1 217 ? -9.193 -5.289 16.161 1.00 94.62 217 LEU A N 1
ATOM 1714 C CA . LEU A 1 217 ? -8.607 -5.600 17.468 1.00 94.62 217 LEU A CA 1
ATOM 1715 C C . LEU A 1 217 ? -7.090 -5.394 17.462 1.00 94.62 217 LEU A C 1
ATOM 1717 O O . LEU A 1 217 ? -6.582 -4.666 18.317 1.00 94.62 217 LEU A O 1
ATOM 1721 N N . ALA A 1 218 ? -6.390 -5.891 16.441 1.00 95.94 218 ALA A N 1
ATOM 1722 C CA . ALA A 1 218 ? -4.961 -5.636 16.265 1.00 95.94 218 ALA A CA 1
ATOM 1723 C C . ALA A 1 218 ? -4.645 -4.130 16.189 1.00 95.94 218 ALA A C 1
ATOM 1725 O O . ALA A 1 218 ? -3.666 -3.652 16.768 1.00 95.94 218 ALA A O 1
ATOM 1726 N N . ALA A 1 219 ? -5.494 -3.349 15.512 1.00 96.00 219 ALA A N 1
ATOM 1727 C CA . ALA A 1 219 ? -5.343 -1.901 15.469 1.00 96.00 219 ALA A CA 1
ATOM 1728 C C . ALA A 1 219 ? -5.577 -1.245 16.839 1.00 96.00 219 ALA A C 1
ATOM 1730 O O . ALA A 1 219 ? -4.885 -0.285 17.167 1.00 96.00 219 ALA A O 1
ATOM 1731 N N . THR A 1 220 ? -6.496 -1.753 17.664 1.00 95.12 220 THR A N 1
ATOM 1732 C CA . THR A 1 220 ? -6.720 -1.209 19.014 1.00 95.12 220 THR A CA 1
ATOM 1733 C C . THR A 1 220 ? -5.552 -1.454 19.962 1.00 95.12 220 THR A C 1
ATOM 1735 O O . THR A 1 220 ? -5.285 -0.618 20.822 1.00 95.12 220 THR A O 1
ATOM 1738 N N . GLU A 1 221 ? -4.829 -2.560 19.797 1.00 93.69 221 GLU A N 1
ATOM 1739 C CA . GLU A 1 221 ? -3.659 -2.911 20.610 1.00 93.69 221 GLU A CA 1
ATOM 1740 C C . GLU A 1 221 ? -2.421 -2.084 20.238 1.00 93.69 221 GLU A C 1
ATOM 1742 O O . GLU A 1 221 ? -1.568 -1.813 21.082 1.00 93.69 221 GLU A O 1
ATOM 1747 N N . SER A 1 222 ? -2.343 -1.600 18.997 1.00 95.38 222 SER A N 1
ATOM 1748 C CA . SER A 1 222 ? -1.220 -0.801 18.507 1.00 95.38 222 SER A CA 1
ATOM 1749 C C . SER A 1 222 ? -1.477 0.711 18.604 1.00 95.38 222 SER A C 1
ATOM 1751 O O . SER A 1 222 ? -2.469 1.185 18.052 1.00 95.38 222 SER A O 1
ATOM 1753 N N . PRO A 1 223 ? -0.562 1.527 19.167 1.00 95.75 223 PRO A N 1
ATOM 1754 C CA . PRO A 1 223 ? -0.675 2.990 19.112 1.00 95.75 223 PRO A CA 1
ATOM 1755 C C . PRO A 1 223 ? -0.833 3.539 17.682 1.00 95.75 223 PRO A C 1
ATOM 1757 O O . PRO A 1 223 ? -1.665 4.416 17.437 1.00 95.75 223 PRO A O 1
ATOM 1760 N N . VAL A 1 224 ? -0.092 2.972 16.720 1.00 96.56 224 VAL A N 1
ATOM 1761 C CA . VAL A 1 224 ? -0.189 3.326 15.293 1.00 96.56 224 VAL A CA 1
ATOM 1762 C C . VAL A 1 224 ? -1.548 2.913 14.727 1.00 96.56 224 VAL A C 1
ATOM 1764 O O . VAL A 1 224 ? -2.186 3.694 14.022 1.00 96.56 224 VAL A O 1
ATOM 1767 N N . GLY A 1 225 ? -2.032 1.718 15.073 1.00 96.12 225 GLY A N 1
ATOM 1768 C CA . GLY A 1 225 ? -3.351 1.238 14.661 1.00 96.12 225 GLY A CA 1
ATOM 1769 C C . GLY A 1 225 ? -4.488 2.128 15.172 1.00 96.12 225 GLY A C 1
ATOM 1770 O O . GLY A 1 225 ? -5.339 2.550 14.386 1.00 96.12 225 GLY A O 1
ATOM 1771 N N . ARG A 1 226 ? -4.449 2.518 16.454 1.00 95.06 226 ARG A N 1
ATOM 1772 C CA . ARG A 1 226 ? -5.395 3.469 17.064 1.00 95.06 226 ARG A CA 1
ATOM 1773 C C . ARG A 1 226 ? -5.378 4.811 16.338 1.00 95.06 226 ARG A C 1
ATOM 1775 O O . ARG A 1 226 ? -6.434 5.385 16.067 1.00 95.06 226 ARG A O 1
ATOM 1782 N N . GLN A 1 227 ? -4.194 5.314 15.983 1.00 94.62 227 GLN A N 1
ATOM 1783 C CA . GLN A 1 227 ? -4.075 6.547 15.206 1.00 94.62 227 GLN A CA 1
ATOM 1784 C C . GLN A 1 227 ? -4.687 6.402 13.804 1.00 94.62 227 GLN A C 1
ATOM 1786 O O . GLN A 1 227 ? -5.410 7.299 13.365 1.00 94.62 227 GLN A O 1
ATOM 1791 N N . THR A 1 228 ? -4.451 5.284 13.117 1.00 93.69 228 THR A N 1
ATOM 1792 C CA . THR A 1 228 ? -5.048 5.005 11.803 1.00 93.69 228 THR A CA 1
ATOM 1793 C C . THR A 1 228 ? -6.574 4.932 11.875 1.00 93.69 228 THR A C 1
ATOM 1795 O O . THR A 1 228 ? -7.242 5.577 11.069 1.00 93.69 228 THR A O 1
ATOM 1798 N N . LEU A 1 229 ? -7.138 4.246 12.875 1.00 92.56 229 LEU A N 1
ATOM 1799 C CA . LEU A 1 229 ? -8.587 4.204 13.112 1.00 92.56 229 LEU A CA 1
ATOM 1800 C C . LEU A 1 229 ? -9.171 5.607 13.325 1.00 92.56 229 LEU A C 1
ATOM 1802 O O . LEU A 1 229 ? -10.181 5.959 12.715 1.00 92.56 229 LEU A O 1
ATOM 1806 N N . ARG A 1 230 ? -8.514 6.452 14.133 1.00 92.00 230 ARG A N 1
ATOM 1807 C CA . ARG A 1 230 ? -8.959 7.842 14.339 1.00 92.00 230 ARG A CA 1
ATOM 1808 C C . ARG A 1 230 ? -8.970 8.647 13.040 1.00 92.00 230 ARG A C 1
ATOM 1810 O O . ARG A 1 230 ? -9.909 9.409 12.828 1.00 92.00 230 ARG A O 1
ATOM 1817 N N . ARG A 1 231 ? -7.972 8.459 12.167 1.00 89.56 231 ARG A N 1
ATOM 1818 C CA . ARG A 1 231 ? -7.891 9.134 10.857 1.00 89.56 231 ARG A CA 1
ATOM 1819 C C . ARG A 1 231 ? -8.993 8.706 9.889 1.00 89.56 231 ARG A C 1
ATOM 1821 O O . ARG A 1 231 ? -9.404 9.521 9.074 1.00 89.56 231 ARG A O 1
ATOM 1828 N N . GLN A 1 232 ? -9.473 7.464 9.972 1.00 85.81 232 GLN A N 1
ATOM 1829 C CA . GLN A 1 232 ? -10.596 7.006 9.146 1.00 85.81 232 GLN A CA 1
ATOM 1830 C C . GLN A 1 232 ? -11.931 7.640 9.555 1.00 85.81 232 GLN A C 1
ATOM 1832 O O . GLN A 1 232 ? -12.841 7.712 8.732 1.00 85.81 232 GLN A O 1
ATOM 1837 N N . GLY A 1 233 ? -12.045 8.114 10.799 1.00 87.81 233 GLY A N 1
ATOM 1838 C CA . GLY A 1 233 ? -13.231 8.809 11.287 1.00 87.81 233 GLY A CA 1
ATOM 1839 C C . GLY A 1 233 ? -14.483 7.931 11.291 1.00 87.81 233 GLY A C 1
ATOM 1840 O O . GLY A 1 233 ? -14.418 6.716 11.479 1.00 87.81 233 GLY A O 1
ATOM 1841 N N . GLU A 1 234 ? -15.636 8.565 11.101 1.00 88.12 234 GLU A N 1
ATOM 1842 C CA . GLU A 1 234 ? -16.943 7.901 11.082 1.00 88.12 234 GLU A CA 1
ATOM 1843 C C . GLU A 1 234 ? -17.100 6.852 9.963 1.00 88.12 234 GLU A C 1
ATOM 1845 O O . GLU A 1 234 ? -17.579 5.761 10.274 1.00 88.12 234 GLU A O 1
ATOM 1850 N N . PRO A 1 235 ? -16.614 7.069 8.717 1.00 87.06 235 PRO A N 1
ATOM 1851 C CA . PRO A 1 235 ? -16.654 6.037 7.676 1.00 87.06 235 PRO A CA 1
ATOM 1852 C C . PRO A 1 235 ? -15.974 4.718 8.069 1.00 87.06 235 PRO A C 1
ATOM 1854 O O . PRO A 1 235 ? -16.434 3.648 7.675 1.00 87.06 235 PRO A O 1
ATOM 1857 N N . GLY A 1 236 ? -14.892 4.779 8.857 1.00 86.75 236 GLY A N 1
ATOM 1858 C CA . GLY A 1 236 ? -14.217 3.584 9.371 1.00 86.75 236 GLY A CA 1
ATOM 1859 C C . GLY A 1 236 ? -15.071 2.812 10.378 1.00 86.75 236 GLY A C 1
ATOM 1860 O O . GLY A 1 236 ? -15.125 1.587 10.330 1.00 86.75 236 GLY A O 1
ATOM 1861 N N . VAL A 1 237 ? -15.786 3.522 11.258 1.00 91.69 237 VAL A N 1
ATOM 1862 C CA . VAL A 1 237 ? -16.726 2.900 12.208 1.00 91.69 237 VAL A CA 1
ATOM 1863 C C . VAL A 1 237 ? -17.909 2.291 11.460 1.00 91.69 237 VAL A C 1
ATOM 1865 O O . VAL A 1 237 ? -18.268 1.145 11.716 1.00 91.69 237 VAL A O 1
ATOM 1868 N N . GLN A 1 238 ? -18.473 3.019 10.491 1.00 91.25 238 GLN A N 1
ATOM 1869 C CA . GLN A 1 238 ? -19.589 2.534 9.683 1.00 91.25 238 GLN A CA 1
ATOM 1870 C C . GLN A 1 238 ? -19.241 1.247 8.930 1.00 91.25 238 GLN A C 1
ATOM 1872 O O . GLN A 1 238 ? -20.034 0.310 8.957 1.00 91.25 238 GLN A O 1
ATOM 1877 N N . GLY A 1 239 ? -18.050 1.159 8.327 1.00 88.88 239 GLY A N 1
ATOM 1878 C CA . GLY A 1 239 ? -17.603 -0.053 7.630 1.00 88.88 239 GLY A CA 1
ATOM 1879 C C . GLY A 1 239 ? -17.556 -1.303 8.519 1.00 88.88 239 GLY A C 1
ATOM 1880 O O . GLY A 1 239 ? -17.712 -2.414 8.024 1.00 88.88 239 GLY A O 1
ATOM 1881 N N . MET A 1 240 ? -17.401 -1.140 9.836 1.00 91.19 240 MET A N 1
ATOM 1882 C CA . MET A 1 240 ? -17.402 -2.260 10.783 1.00 91.19 240 MET A CA 1
ATOM 1883 C C . MET A 1 240 ? -18.802 -2.713 11.201 1.00 91.19 240 MET A C 1
ATOM 1885 O O . MET A 1 240 ? -18.988 -3.883 11.539 1.00 91.19 240 MET A O 1
ATOM 1889 N N . ILE A 1 241 ? -19.772 -1.795 11.224 1.00 93.38 241 ILE A N 1
ATOM 1890 C CA . ILE A 1 241 ? -21.090 -2.022 11.841 1.00 93.38 241 ILE A CA 1
ATOM 1891 C C . ILE A 1 241 ? -22.255 -2.002 10.843 1.00 93.38 241 ILE A C 1
ATOM 1893 O O . ILE A 1 241 ? -23.399 -2.253 11.240 1.00 93.38 241 ILE A O 1
ATOM 1897 N N . TYR A 1 242 ? -21.977 -1.724 9.569 1.00 92.25 242 TYR A N 1
ATOM 1898 C CA . TYR A 1 242 ? -22.930 -1.783 8.466 1.00 92.25 242 TYR A CA 1
ATOM 1899 C C . TYR A 1 242 ? -22.379 -2.593 7.295 1.00 92.25 242 TYR A C 1
ATOM 1901 O O . TYR A 1 242 ? -21.180 -2.601 7.023 1.00 92.25 242 TYR A O 1
ATOM 1909 N N . THR A 1 243 ? -23.287 -3.213 6.552 1.00 88.75 243 THR A N 1
ATOM 1910 C CA . THR A 1 243 ? -23.024 -3.792 5.235 1.00 88.75 243 THR A CA 1
ATOM 1911 C C . THR A 1 243 ? -23.627 -2.882 4.171 1.00 88.75 243 THR A C 1
ATOM 1913 O O . THR A 1 243 ? -24.749 -2.400 4.324 1.00 88.75 243 THR A O 1
ATOM 1916 N N . LYS A 1 244 ? -22.878 -2.632 3.093 1.00 86.94 244 LYS A N 1
ATOM 1917 C CA . LYS A 1 244 ? -23.384 -1.913 1.919 1.00 86.94 244 LYS A CA 1
ATOM 1918 C C . LYS A 1 244 ? -24.080 -2.904 0.992 1.00 86.94 244 LYS A C 1
ATOM 1920 O O . LYS A 1 244 ? -23.417 -3.749 0.397 1.00 86.94 244 LYS A O 1
ATOM 1925 N N . GLU A 1 245 ? -25.393 -2.783 0.855 1.00 84.31 245 GLU A N 1
ATOM 1926 C CA . GLU A 1 245 ? -26.173 -3.532 -0.128 1.00 84.31 245 GLU A CA 1
ATOM 1927 C C . GLU A 1 245 ? -26.364 -2.672 -1.374 1.00 84.31 245 GLU A C 1
ATOM 1929 O O . GLU A 1 245 ? -27.091 -1.678 -1.359 1.00 84.31 245 GLU A O 1
ATOM 1934 N N . LEU A 1 246 ? -25.677 -3.031 -2.458 1.00 82.88 246 LEU A N 1
ATOM 1935 C CA . LEU A 1 246 ? -25.820 -2.346 -3.739 1.00 82.88 246 LEU A CA 1
ATOM 1936 C C . LEU A 1 246 ? -27.216 -2.604 -4.315 1.00 82.88 246 LEU A C 1
ATOM 1938 O O . LEU A 1 246 ? -27.664 -3.748 -4.384 1.00 82.88 246 LEU A O 1
ATOM 1942 N N . HIS A 1 247 ? -27.881 -1.555 -4.800 1.00 80.38 247 HIS A N 1
ATOM 1943 C CA . HIS A 1 247 ? -29.190 -1.707 -5.448 1.00 80.38 247 HIS A CA 1
ATOM 1944 C C . HIS A 1 247 ? -29.106 -2.395 -6.817 1.00 80.38 247 HIS A C 1
ATOM 1946 O O . HIS A 1 247 ? -30.087 -2.964 -7.295 1.00 80.38 247 HIS A O 1
ATOM 1952 N N . SER A 1 248 ? -27.939 -2.345 -7.456 1.00 77.31 248 SER A N 1
ATOM 1953 C CA . SER A 1 248 ? -27.648 -3.038 -8.708 1.00 77.31 248 SER A CA 1
ATOM 1954 C C . SER A 1 248 ? -26.166 -3.414 -8.770 1.00 77.31 248 SER A C 1
ATOM 1956 O O . SER A 1 248 ? -25.354 -2.655 -8.240 1.00 77.31 248 SER A O 1
ATOM 1958 N N . PRO A 1 249 ? -25.787 -4.505 -9.464 1.00 68.50 249 PRO A N 1
ATOM 1959 C CA . PRO A 1 249 ? -24.391 -4.945 -9.577 1.00 68.50 249 PRO A CA 1
ATOM 1960 C C . PRO A 1 249 ? -23.421 -3.864 -10.081 1.00 68.50 249 PRO A C 1
ATOM 1962 O O . PRO A 1 249 ? -22.294 -3.793 -9.606 1.00 68.50 249 PRO A O 1
ATOM 1965 N N . ASP A 1 250 ? -23.885 -2.985 -10.976 1.00 70.88 250 ASP A N 1
ATOM 1966 C CA . ASP A 1 250 ? -23.089 -1.896 -11.568 1.00 70.88 250 ASP A CA 1
ATOM 1967 C C . ASP A 1 250 ? -23.410 -0.510 -10.964 1.00 70.88 250 ASP A C 1
ATOM 1969 O O . ASP A 1 250 ? -23.021 0.530 -11.499 1.00 70.88 250 ASP A O 1
ATOM 1973 N N . GLY A 1 251 ? -24.190 -0.473 -9.880 1.00 63.72 251 GLY A N 1
ATOM 1974 C CA . GLY A 1 251 ? -24.674 0.767 -9.274 1.00 63.72 251 GLY A CA 1
ATOM 1975 C C . GLY A 1 251 ? -23.672 1.386 -8.305 1.00 63.72 251 GLY A C 1
ATOM 1976 O O . GLY A 1 251 ? -22.893 0.694 -7.661 1.00 63.72 251 GLY A O 1
ATOM 1977 N N . THR A 1 252 ? -23.730 2.708 -8.145 1.00 73.00 252 THR A N 1
ATOM 1978 C CA . THR A 1 252 ? -23.003 3.434 -7.085 1.00 73.00 252 THR A CA 1
ATOM 1979 C C . THR A 1 252 ? -23.885 3.768 -5.881 1.00 73.00 252 THR A C 1
ATOM 1981 O O . THR A 1 252 ? -23.388 4.279 -4.877 1.00 73.00 252 THR A O 1
ATOM 1984 N N . SER A 1 253 ? -25.188 3.483 -5.968 1.00 84.62 253 SER A N 1
ATOM 1985 C CA . SER A 1 253 ? -26.143 3.632 -4.875 1.00 84.62 253 SER A CA 1
ATOM 1986 C C . SER A 1 253 ? -26.259 2.336 -4.073 1.00 84.62 253 SER A C 1
ATOM 1988 O O . SER A 1 253 ? -26.320 1.233 -4.624 1.00 84.62 253 SER A O 1
ATOM 1990 N N . TYR A 1 254 ? -26.295 2.483 -2.755 1.00 86.50 254 TYR A N 1
ATOM 1991 C CA . TYR A 1 254 ? -26.400 1.377 -1.816 1.00 86.50 254 TYR A CA 1
ATOM 1992 C C . TYR A 1 254 ? -27.262 1.765 -0.621 1.00 86.50 254 TYR A C 1
ATOM 1994 O O . TYR A 1 254 ? -27.335 2.936 -0.245 1.00 86.50 254 TYR A O 1
ATOM 2002 N N . GLU A 1 255 ? -27.855 0.754 -0.001 1.00 88.75 255 GLU A N 1
ATOM 2003 C CA . GLU A 1 255 ? -28.455 0.844 1.323 1.00 88.75 255 GLU A CA 1
ATOM 2004 C C . GLU A 1 255 ? -27.432 0.385 2.371 1.00 88.75 255 GLU A C 1
ATOM 2006 O O . GLU A 1 255 ? -26.626 -0.518 2.127 1.00 88.75 255 GLU A O 1
ATOM 2011 N N . LEU A 1 256 ? -27.438 1.024 3.541 1.00 89.38 256 LEU A N 1
ATOM 2012 C CA . LEU A 1 256 ? -26.658 0.577 4.691 1.00 89.38 256 LEU A CA 1
ATOM 2013 C C . LEU A 1 256 ? -27.536 -0.315 5.566 1.00 89.38 256 LEU A C 1
ATOM 2015 O O . LEU A 1 256 ? -28.484 0.158 6.190 1.00 89.38 256 LEU A O 1
ATOM 2019 N N . ARG A 1 257 ? -27.200 -1.603 5.641 1.00 90.69 257 ARG A N 1
ATOM 2020 C CA . ARG A 1 257 ? -27.843 -2.551 6.556 1.00 90.69 257 ARG A CA 1
ATOM 2021 C C . ARG A 1 257 ? -27.043 -2.668 7.847 1.00 90.69 257 ARG A C 1
ATOM 2023 O O . ARG A 1 257 ? -25.845 -2.944 7.767 1.00 90.69 257 ARG A O 1
ATOM 2030 N N . PRO A 1 258 ? -27.654 -2.497 9.032 1.00 92.44 258 PRO A N 1
ATOM 2031 C CA . PRO A 1 258 ? -26.977 -2.770 10.294 1.00 92.44 258 PRO A CA 1
ATOM 2032 C C . PRO A 1 258 ? -26.483 -4.222 10.353 1.00 92.44 258 PRO A C 1
ATOM 2034 O O . PRO A 1 258 ? -27.262 -5.161 10.215 1.00 92.44 258 PRO A O 1
ATOM 2037 N N . ARG A 1 259 ? -25.183 -4.408 10.589 1.00 92.38 259 ARG A N 1
ATOM 2038 C CA . ARG A 1 259 ? -24.573 -5.705 10.909 1.00 92.38 259 ARG A CA 1
ATOM 2039 C C . ARG A 1 259 ? -24.573 -5.885 12.421 1.00 92.38 259 ARG A C 1
ATOM 2041 O O . ARG A 1 259 ? -24.247 -4.936 13.122 1.00 92.38 259 ARG A O 1
ATOM 2048 N N . ASN A 1 260 ? -24.839 -7.086 12.928 1.00 92.00 260 ASN A N 1
ATOM 2049 C CA . ASN A 1 260 ? -24.702 -7.361 14.358 1.00 92.00 260 ASN A CA 1
ATOM 2050 C C . ASN A 1 260 ? -23.254 -7.099 14.828 1.00 92.00 260 ASN A C 1
ATOM 2052 O O . ASN A 1 260 ? -22.315 -7.769 14.390 1.00 92.00 260 ASN A O 1
ATOM 2056 N N . ALA A 1 261 ? -23.081 -6.117 15.718 1.00 93.38 261 ALA A N 1
ATOM 2057 C CA . ALA A 1 261 ? -21.783 -5.716 16.258 1.00 93.38 261 ALA A CA 1
ATOM 2058 C C . ALA A 1 261 ? -21.516 -6.255 17.678 1.00 93.38 261 ALA A C 1
ATOM 2060 O O . ALA A 1 261 ? -20.602 -5.774 18.344 1.00 93.38 261 ALA A O 1
ATOM 2061 N N . SER A 1 262 ? -22.279 -7.242 18.159 1.00 94.25 262 SER A N 1
ATOM 2062 C CA . SER A 1 262 ? -22.219 -7.718 19.553 1.00 94.25 262 SER A CA 1
ATOM 2063 C C . SER A 1 262 ? -20.823 -8.180 19.958 1.00 94.25 262 SER A C 1
ATOM 2065 O O . SER A 1 262 ? -20.302 -7.722 20.970 1.00 94.25 262 SER A O 1
ATOM 2067 N N . GLU A 1 263 ? -20.181 -9.031 19.152 1.00 94.94 263 GLU A N 1
ATOM 2068 C CA . GLU A 1 263 ? -18.837 -9.534 19.467 1.00 94.94 263 GLU A CA 1
ATOM 2069 C C . GLU A 1 263 ? -17.800 -8.403 19.450 1.00 94.94 263 GLU A C 1
ATOM 2071 O O . GLU A 1 263 ? -16.988 -8.285 20.366 1.00 94.94 263 GLU A O 1
ATOM 2076 N N . LEU A 1 264 ? -17.871 -7.507 18.460 1.00 95.00 264 LEU A N 1
ATOM 2077 C CA . LEU A 1 264 ? -17.015 -6.322 18.395 1.00 95.00 264 LEU A CA 1
ATOM 2078 C C . LEU A 1 264 ? -17.163 -5.461 19.656 1.00 95.00 264 LEU A C 1
ATOM 2080 O O . LEU A 1 264 ? -16.170 -5.093 20.287 1.00 95.00 264 LEU A O 1
ATOM 2084 N N . ARG A 1 265 ? -18.406 -5.159 20.044 1.00 96.50 265 ARG A N 1
ATOM 2085 C CA . ARG A 1 265 ? -18.715 -4.337 21.216 1.00 96.50 265 ARG A CA 1
ATOM 2086 C C . ARG A 1 265 ? -18.261 -5.023 22.503 1.00 96.50 265 ARG A C 1
ATOM 2088 O O . ARG A 1 265 ? -17.632 -4.364 23.326 1.00 96.50 265 ARG A O 1
ATOM 2095 N N . LYS A 1 266 ? -18.481 -6.334 22.650 1.00 96.56 266 LYS A N 1
ATOM 2096 C CA . LYS A 1 266 ? -18.004 -7.132 23.793 1.00 96.56 266 LYS A CA 1
ATOM 2097 C C . LYS A 1 266 ? -16.482 -7.062 23.929 1.00 96.56 266 LYS A C 1
ATOM 2099 O O . LYS A 1 266 ? -15.967 -6.773 25.009 1.00 96.56 266 LYS A O 1
ATOM 2104 N N . ARG A 1 267 ? -15.748 -7.249 22.827 1.00 96.75 267 ARG A N 1
ATOM 2105 C CA . ARG A 1 267 ? -14.276 -7.196 22.816 1.00 96.75 267 ARG A CA 1
ATOM 2106 C C . ARG A 1 267 ? -13.736 -5.809 23.138 1.00 96.75 267 ARG A C 1
ATOM 2108 O O . ARG A 1 267 ? -12.856 -5.686 23.984 1.00 96.75 267 ARG A O 1
ATOM 2115 N N . LEU A 1 268 ? -14.294 -4.761 22.534 1.00 96.00 268 LEU A N 1
ATOM 2116 C CA . LEU A 1 268 ? -13.938 -3.382 22.873 1.00 96.00 268 LEU A CA 1
ATOM 2117 C C . LEU A 1 268 ? -14.257 -3.066 24.339 1.00 96.00 268 LEU A C 1
ATOM 2119 O O . LEU A 1 268 ? -13.467 -2.421 25.022 1.00 96.00 268 LEU A O 1
ATOM 2123 N N . PHE A 1 269 ? -15.382 -3.554 24.858 1.00 96.88 269 PHE A N 1
ATOM 2124 C CA . PHE A 1 269 ? -15.765 -3.321 26.245 1.00 96.88 269 PHE A CA 1
ATOM 2125 C C . PHE A 1 269 ? -14.785 -3.965 27.228 1.00 96.88 269 PHE A C 1
ATOM 2127 O O . PHE A 1 269 ? -14.425 -3.341 28.229 1.00 96.88 269 PHE A O 1
ATOM 2134 N N . ALA A 1 270 ? -14.267 -5.153 26.916 1.00 95.50 270 ALA A N 1
ATOM 2135 C CA . ALA A 1 270 ? -13.198 -5.773 27.695 1.00 95.50 270 ALA A CA 1
ATOM 2136 C C . ALA A 1 270 ? -11.922 -4.905 27.737 1.00 95.50 270 ALA A C 1
ATOM 2138 O O . ALA A 1 270 ? -11.286 -4.808 28.784 1.00 95.50 270 ALA A O 1
ATOM 2139 N N . LEU A 1 271 ? -11.588 -4.196 26.653 1.00 95.44 271 LEU A N 1
ATOM 2140 C CA . LEU A 1 271 ? -10.414 -3.311 26.598 1.00 95.44 271 LEU A CA 1
ATOM 2141 C C . LEU A 1 271 ? -10.542 -2.047 27.460 1.00 95.44 271 LEU A C 1
ATOM 2143 O O . LEU A 1 271 ? -9.536 -1.408 27.754 1.00 95.44 271 LEU A O 1
ATOM 2147 N N . THR A 1 272 ? -11.743 -1.695 27.924 1.00 94.69 272 THR A N 1
ATOM 2148 C CA . THR A 1 272 ? -11.953 -0.508 28.777 1.00 94.69 272 THR A CA 1
ATOM 2149 C C . THR A 1 272 ? -11.283 -0.596 30.153 1.00 94.69 272 THR A C 1
ATOM 2151 O O . THR A 1 272 ? -11.184 0.416 30.839 1.00 94.69 272 THR A O 1
ATOM 2154 N N . ILE A 1 273 ? -10.827 -1.785 30.563 1.00 92.50 273 ILE A N 1
ATOM 2155 C CA . ILE A 1 273 ? -10.047 -2.018 31.796 1.00 92.50 273 ILE A CA 1
ATOM 2156 C C . ILE A 1 273 ? -8.582 -2.345 31.511 1.00 92.50 273 ILE A C 1
ATOM 2158 O O . ILE A 1 273 ? -7.883 -2.853 32.388 1.00 92.50 273 ILE A O 1
ATOM 2162 N N . SER A 1 274 ? -8.113 -2.095 30.287 1.00 91.25 274 SER A N 1
ATOM 2163 C CA . SER A 1 274 ? -6.703 -2.276 29.963 1.00 91.25 274 SER A CA 1
ATOM 2164 C C . SER A 1 274 ? -5.828 -1.417 30.887 1.00 91.25 274 SER A C 1
ATOM 2166 O O . SER A 1 274 ? -6.183 -0.269 31.171 1.00 91.25 274 SER A O 1
ATOM 2168 N N . PRO A 1 275 ? -4.674 -1.934 31.353 1.00 90.81 275 PRO A N 1
ATOM 2169 C CA . PRO A 1 275 ? -3.692 -1.113 32.055 1.00 90.81 275 PRO A CA 1
ATOM 2170 C C . PRO A 1 275 ? -3.087 -0.026 31.149 1.00 90.81 275 PRO A C 1
ATOM 2172 O O . PRO A 1 275 ? -2.596 0.980 31.660 1.00 90.81 275 PRO A O 1
ATOM 2175 N N . ASP A 1 276 ? -3.133 -0.202 29.821 1.00 93.56 276 ASP A N 1
ATOM 2176 C CA . ASP A 1 276 ? -2.837 0.863 28.861 1.00 93.56 276 ASP A CA 1
ATOM 2177 C C . ASP A 1 276 ? -4.014 1.856 28.844 1.00 93.56 276 ASP A C 1
ATOM 2179 O O . ASP A 1 276 ? -5.073 1.593 28.266 1.00 93.56 276 ASP A O 1
ATOM 2183 N N . GLN A 1 277 ? -3.819 3.010 29.491 1.00 92.31 277 GLN A N 1
ATOM 2184 C CA . GLN A 1 277 ? -4.834 4.063 29.589 1.00 92.31 277 GLN A CA 1
ATOM 2185 C C . GLN A 1 277 ? -5.257 4.601 28.218 1.00 92.31 277 GLN A C 1
ATOM 2187 O O . GLN A 1 277 ? -6.436 4.902 28.033 1.00 92.31 277 GLN A O 1
ATOM 2192 N N . ASP A 1 278 ? -4.341 4.672 27.248 1.00 92.62 278 ASP A N 1
ATOM 2193 C CA . ASP A 1 278 ? -4.659 5.143 25.898 1.00 92.62 278 ASP A CA 1
ATOM 2194 C C . ASP A 1 278 ? -5.526 4.126 25.156 1.00 92.62 278 ASP A C 1
ATOM 2196 O O . ASP A 1 278 ? -6.439 4.506 24.417 1.00 92.62 278 ASP A O 1
ATOM 2200 N N . GLN A 1 279 ? -5.258 2.832 25.346 1.00 94.62 279 GLN A N 1
ATOM 2201 C CA . GLN A 1 279 ? -6.087 1.760 24.798 1.00 94.62 279 GLN A CA 1
ATOM 2202 C C . GLN A 1 279 ? -7.477 1.750 25.439 1.00 94.62 279 GLN A C 1
ATOM 2204 O O . GLN A 1 279 ? -8.479 1.682 24.725 1.00 94.62 279 GLN A O 1
ATOM 2209 N N . ALA A 1 280 ? -7.550 1.860 26.767 1.00 94.44 280 ALA A N 1
ATOM 2210 C CA . ALA A 1 280 ? -8.812 1.889 27.492 1.00 94.44 280 ALA A CA 1
ATOM 2211 C C . ALA A 1 280 ? -9.662 3.110 27.098 1.00 94.44 280 ALA A C 1
ATOM 2213 O O . ALA A 1 280 ? -10.846 2.965 26.787 1.00 94.44 280 ALA A O 1
ATOM 2214 N N . ALA A 1 281 ? -9.054 4.298 27.023 1.00 93.75 281 ALA A N 1
ATOM 2215 C CA . ALA A 1 281 ? -9.720 5.515 26.565 1.00 93.75 281 ALA A CA 1
ATOM 2216 C C . ALA A 1 281 ? -10.187 5.396 25.107 1.00 93.75 281 ALA A C 1
ATOM 2218 O O . ALA A 1 281 ? -11.327 5.746 24.796 1.00 93.75 281 ALA A O 1
ATOM 2219 N N . PHE A 1 282 ? -9.352 4.841 24.219 1.00 95.31 282 PHE A N 1
ATOM 2220 C CA . PHE A 1 282 ? -9.732 4.580 22.830 1.00 95.31 282 PHE A CA 1
ATOM 2221 C C . PHE A 1 282 ? -10.929 3.628 22.726 1.00 95.31 282 PHE A C 1
ATOM 2223 O O . PHE A 1 282 ? -11.839 3.875 21.941 1.00 95.31 282 PHE A O 1
ATOM 2230 N N . ALA A 1 283 ? -10.962 2.557 23.521 1.00 95.56 283 ALA A N 1
ATOM 2231 C CA . ALA A 1 283 ? -12.066 1.605 23.505 1.00 95.56 283 ALA A CA 1
ATOM 2232 C C . ALA A 1 283 ? -13.395 2.259 23.921 1.00 95.56 283 ALA A C 1
ATOM 2234 O O . ALA A 1 283 ? -14.416 2.058 23.262 1.00 95.56 283 ALA A O 1
ATOM 2235 N N . VAL A 1 284 ? -13.373 3.100 24.963 1.00 95.25 284 VAL A N 1
ATOM 2236 C CA . VAL A 1 284 ? -14.542 3.889 25.390 1.00 95.25 284 VAL A CA 1
ATOM 2237 C C . VAL A 1 284 ? -14.985 4.858 24.294 1.00 95.25 284 VAL A C 1
ATOM 2239 O O . VAL A 1 284 ? -16.177 4.946 23.996 1.00 95.25 284 VAL A O 1
ATOM 2242 N N . GLU A 1 285 ? -14.035 5.568 23.682 1.00 94.56 285 GLU A N 1
ATOM 2243 C CA . GLU A 1 285 ? -14.278 6.488 22.568 1.00 94.56 285 GLU A CA 1
ATOM 2244 C C . GLU A 1 285 ? -14.952 5.764 21.390 1.00 94.56 285 GLU A C 1
ATOM 2246 O O . GLU A 1 285 ? -15.983 6.213 20.889 1.00 94.56 285 GLU A O 1
ATOM 2251 N N . TYR A 1 286 ? -14.406 4.620 20.971 1.00 95.50 286 TYR A N 1
ATOM 2252 C CA . TYR A 1 286 ? -14.896 3.863 19.820 1.00 95.50 286 TYR A CA 1
ATOM 2253 C C . TYR A 1 286 ? -16.282 3.258 20.072 1.00 95.50 286 TYR A C 1
ATOM 2255 O O . TYR A 1 286 ? -17.165 3.381 19.225 1.00 95.50 286 TYR A O 1
ATOM 2263 N N . LEU A 1 287 ? -16.517 2.680 21.256 1.00 95.94 287 LEU A N 1
ATOM 2264 C CA . LEU A 1 287 ? -17.842 2.192 21.651 1.00 95.94 287 LEU A CA 1
ATOM 2265 C C . LEU A 1 287 ? -18.884 3.311 21.676 1.00 95.94 287 LEU A C 1
ATOM 2267 O O . LEU A 1 287 ? -19.993 3.123 21.188 1.00 95.94 287 LEU A O 1
ATOM 2271 N N . SER A 1 288 ? -18.517 4.490 22.184 1.00 94.62 288 SER A N 1
ATOM 2272 C CA . SER A 1 288 ? -19.423 5.645 22.215 1.00 94.62 288 SER A CA 1
ATOM 2273 C C . SER A 1 288 ? -19.820 6.094 20.804 1.00 94.62 288 SER A C 1
ATOM 2275 O O . SER A 1 288 ? -20.958 6.504 20.586 1.00 94.62 288 SER A O 1
ATOM 2277 N N . ARG A 1 289 ? -18.907 5.990 19.826 1.00 94.69 289 ARG A N 1
ATOM 2278 C CA . ARG A 1 289 ? -19.206 6.268 18.410 1.00 94.69 289 ARG A CA 1
ATOM 2279 C C . ARG A 1 289 ? -20.145 5.225 17.805 1.00 94.69 289 ARG A C 1
ATOM 2281 O O . ARG A 1 289 ? -21.062 5.604 17.084 1.00 94.69 289 ARG A O 1
ATOM 2288 N N . ILE A 1 290 ? -19.948 3.940 18.114 1.00 94.94 290 ILE A N 1
ATOM 2289 C CA . ILE A 1 290 ? -20.882 2.880 17.702 1.00 94.94 290 ILE A CA 1
ATOM 2290 C C . ILE A 1 290 ? -22.274 3.170 18.273 1.00 94.94 290 ILE A C 1
ATOM 2292 O O . ILE A 1 290 ? -23.240 3.195 17.518 1.00 94.94 290 ILE A O 1
ATOM 2296 N N . ASP A 1 291 ? -22.380 3.445 19.574 1.00 94.25 291 ASP A N 1
ATOM 2297 C CA . ASP A 1 291 ? -23.663 3.725 20.227 1.00 94.25 291 ASP A CA 1
ATOM 2298 C C . ASP A 1 291 ? -24.362 4.954 19.631 1.00 94.25 291 ASP A C 1
ATOM 2300 O O . ASP A 1 291 ? -25.577 4.935 19.445 1.00 94.25 291 ASP A O 1
ATOM 2304 N N . ALA A 1 292 ? -23.611 6.005 19.286 1.00 93.44 292 ALA A N 1
ATOM 2305 C CA . ALA A 1 292 ? -24.161 7.182 18.620 1.00 93.44 292 ALA A CA 1
ATOM 2306 C C . ALA A 1 292 ? -24.764 6.840 17.245 1.00 93.44 292 ALA A C 1
ATOM 2308 O O . ALA A 1 292 ? -25.885 7.258 16.957 1.00 93.44 292 ALA A O 1
ATOM 2309 N N . LEU A 1 293 ? -24.067 6.034 16.435 1.00 93.50 293 LEU A N 1
ATOM 2310 C CA . LEU A 1 293 ? -24.578 5.556 15.144 1.00 93.50 293 LEU A CA 1
ATOM 2311 C C . LEU A 1 293 ? -25.811 4.659 15.326 1.00 93.50 293 LEU A C 1
ATOM 2313 O O . LEU A 1 293 ? -26.813 4.840 14.644 1.00 93.50 293 LEU A O 1
ATOM 2317 N N . ARG A 1 294 ? -25.797 3.749 16.309 1.00 92.94 294 ARG A N 1
ATOM 2318 C CA . ARG A 1 294 ? -26.955 2.895 16.628 1.00 92.94 294 ARG A CA 1
ATOM 2319 C C . ARG A 1 294 ? -28.164 3.676 17.121 1.00 92.94 294 ARG A C 1
ATOM 2321 O O . ARG A 1 294 ? -29.294 3.290 16.837 1.00 92.94 294 ARG A O 1
ATOM 2328 N N . GLN A 1 295 ? -27.942 4.761 17.852 1.00 90.94 295 GLN A N 1
ATOM 2329 C CA . GLN A 1 295 ? -29.008 5.644 18.307 1.00 90.94 295 GLN A CA 1
ATOM 2330 C C . GLN A 1 295 ? -29.626 6.444 17.151 1.00 90.94 295 GLN A C 1
ATOM 2332 O O . GLN A 1 295 ? -30.820 6.738 17.203 1.00 90.94 295 GLN A O 1
ATOM 2337 N N . ALA A 1 296 ? -28.828 6.808 16.144 1.00 90.19 296 ALA A N 1
ATOM 2338 C CA . ALA A 1 296 ? -29.277 7.568 14.982 1.00 90.19 296 ALA A CA 1
ATOM 2339 C C . ALA A 1 296 ? -29.992 6.689 13.943 1.00 90.19 296 ALA A C 1
ATOM 2341 O O . ALA A 1 296 ? -31.094 7.030 13.515 1.00 90.19 296 ALA A O 1
ATOM 2342 N N . ASP A 1 297 ? -29.397 5.549 13.588 1.00 89.00 297 ASP A N 1
ATOM 2343 C CA . ASP A 1 297 ? -29.818 4.751 12.426 1.00 89.00 297 ASP A CA 1
ATOM 2344 C C . ASP A 1 297 ? -30.510 3.432 12.811 1.00 89.00 297 ASP A C 1
ATOM 2346 O O . ASP A 1 297 ? -31.081 2.748 11.962 1.00 89.00 297 ASP A O 1
ATOM 2350 N N . GLY A 1 298 ? -30.460 3.054 14.091 1.00 87.69 298 GLY A N 1
ATOM 2351 C CA . GLY A 1 298 ? -30.917 1.758 14.584 1.00 87.69 298 GLY A CA 1
ATOM 2352 C C . GLY A 1 298 ? -29.816 0.691 14.627 1.00 87.69 298 GLY A C 1
ATOM 2353 O O . GLY A 1 298 ? -28.744 0.809 14.030 1.00 87.69 298 GLY A O 1
ATOM 2354 N N . ALA A 1 299 ? -30.082 -0.372 15.385 1.00 88.50 299 ALA A N 1
ATOM 2355 C CA . ALA A 1 299 ? -29.210 -1.537 15.523 1.00 88.50 299 ALA A CA 1
ATOM 2356 C C . ALA A 1 299 ? -29.804 -2.762 14.825 1.00 88.50 299 ALA A C 1
ATOM 2358 O O . ALA A 1 299 ? -30.983 -2.769 14.472 1.00 88.50 299 ALA A O 1
ATOM 2359 N N . ALA A 1 300 ? -28.986 -3.802 14.645 1.00 90.31 300 ALA A N 1
ATOM 2360 C CA . ALA A 1 300 ? -29.502 -5.113 14.267 1.00 90.31 300 ALA A CA 1
ATOM 2361 C C . ALA A 1 300 ? -30.457 -5.629 15.361 1.00 90.31 300 ALA A C 1
ATOM 2363 O O . ALA A 1 300 ? -30.242 -5.359 16.545 1.00 90.31 300 ALA A O 1
ATOM 2364 N N . GLU A 1 301 ? -31.513 -6.348 14.972 1.00 85.69 301 GLU A N 1
ATOM 2365 C CA . GLU A 1 301 ? -32.588 -6.767 15.889 1.00 85.69 301 GLU A CA 1
ATOM 2366 C C . GLU A 1 301 ? -32.087 -7.614 17.070 1.00 85.69 301 GLU A C 1
ATOM 2368 O O . GLU A 1 301 ? -32.652 -7.565 18.161 1.00 85.69 301 GLU A O 1
ATOM 2373 N N . ASP A 1 302 ? -31.013 -8.369 16.859 1.00 89.00 302 ASP A N 1
ATOM 2374 C CA . ASP A 1 302 ? -30.398 -9.288 17.811 1.00 89.00 302 ASP A CA 1
ATOM 2375 C C . ASP A 1 302 ? -29.179 -8.690 18.547 1.00 89.00 302 ASP A C 1
ATOM 2377 O O . ASP A 1 302 ? -28.507 -9.391 19.307 1.00 89.00 302 ASP A O 1
ATOM 2381 N N . GLU A 1 303 ? -28.883 -7.398 18.361 1.00 91.12 303 GLU A N 1
ATOM 2382 C CA . GLU A 1 303 ? -27.772 -6.717 19.033 1.00 91.12 303 GLU A CA 1
ATOM 2383 C C . GLU A 1 303 ? -28.214 -6.157 20.406 1.00 91.12 303 GLU A C 1
ATOM 2385 O O . GLU A 1 303 ? -29.067 -5.263 20.476 1.00 91.12 303 GLU A O 1
ATOM 2390 N N . PRO A 1 304 ? -27.637 -6.622 21.534 1.00 91.88 304 PRO A N 1
ATOM 2391 C CA . PRO A 1 304 ? -28.000 -6.125 22.851 1.00 91.88 304 PRO A CA 1
ATOM 2392 C C . PRO A 1 304 ? -27.556 -4.667 23.026 1.00 91.88 304 PRO A C 1
ATOM 2394 O O . PRO A 1 304 ? -26.519 -4.220 22.530 1.00 91.88 304 PRO A O 1
ATOM 2397 N N . ARG A 1 305 ? -28.324 -3.900 23.810 1.00 89.69 305 ARG A N 1
ATOM 2398 C CA . ARG A 1 305 ? -27.957 -2.508 24.127 1.00 89.69 305 ARG A CA 1
ATOM 2399 C C . ARG A 1 305 ? -26.653 -2.414 24.910 1.00 89.69 305 ARG A C 1
ATOM 2401 O O . ARG A 1 305 ? -25.891 -1.479 24.696 1.00 89.69 305 ARG A O 1
ATOM 2408 N N . HIS A 1 306 ? -26.422 -3.358 25.817 1.00 93.88 306 HIS A N 1
ATOM 2409 C CA . HIS A 1 306 ? -25.223 -3.401 26.638 1.00 93.88 306 HIS A CA 1
ATOM 2410 C C . HIS A 1 306 ? -24.135 -4.245 25.946 1.00 93.88 306 HIS A C 1
ATOM 2412 O O . HIS A 1 306 ? -24.437 -5.377 25.567 1.00 93.88 306 HIS A O 1
ATOM 2418 N N . PRO A 1 307 ? -22.886 -3.752 25.827 1.00 95.50 307 PRO A N 1
ATOM 2419 C CA . PRO A 1 307 ? -21.798 -4.467 25.156 1.00 95.50 307 PRO A CA 1
ATOM 2420 C C . PRO A 1 307 ? -21.480 -5.851 25.739 1.00 95.50 307 PRO A C 1
ATOM 2422 O O . PRO A 1 307 ? -21.160 -6.766 24.991 1.00 95.50 307 PRO A O 1
ATOM 2425 N N . ASP A 1 308 ? -21.564 -6.010 27.065 1.00 96.25 308 ASP A N 1
ATOM 2426 C CA . ASP A 1 308 ? -21.364 -7.303 27.738 1.00 96.25 308 ASP A CA 1
ATOM 2427 C C . ASP A 1 308 ? -22.123 -7.397 29.074 1.00 96.25 308 ASP A C 1
ATOM 2429 O O . ASP A 1 308 ? -21.614 -6.984 30.114 1.00 96.25 308 ASP A O 1
ATOM 2433 N N . ILE A 1 309 ? -23.377 -7.863 29.057 1.00 92.06 309 ILE A N 1
ATOM 2434 C CA . ILE A 1 309 ? -24.224 -7.930 30.270 1.00 92.06 309 ILE A CA 1
ATOM 2435 C C . ILE A 1 309 ? -23.612 -8.860 31.328 1.00 92.06 309 ILE A C 1
ATOM 2437 O O . ILE A 1 309 ? -23.691 -8.580 32.524 1.00 92.06 309 ILE A O 1
ATOM 2441 N N . GLU A 1 310 ? -22.969 -9.944 30.891 1.00 92.69 310 GLU A N 1
ATOM 2442 C CA . GLU A 1 310 ? -22.385 -10.965 31.768 1.00 92.69 310 GLU A CA 1
ATOM 2443 C C . GLU A 1 310 ? -21.212 -10.425 32.591 1.00 92.69 310 GLU A C 1
ATOM 2445 O O . GLU A 1 310 ? -20.927 -10.938 33.671 1.00 92.69 310 GLU A O 1
ATOM 2450 N N . SER A 1 311 ? -20.568 -9.353 32.121 1.00 91.69 311 SER A N 1
ATOM 2451 C CA . SER A 1 311 ? -19.479 -8.696 32.846 1.00 91.69 311 SER A CA 1
ATOM 2452 C C . SER A 1 311 ? -19.904 -8.114 34.201 1.00 91.69 311 SER A C 1
ATOM 2454 O O . SER A 1 311 ? -19.045 -7.826 35.033 1.00 91.69 311 SER A O 1
ATOM 2456 N N . GLY A 1 312 ? -21.207 -7.866 34.407 1.00 91.19 312 GLY A N 1
ATOM 2457 C CA . GLY A 1 312 ? -21.743 -7.189 35.592 1.00 91.19 312 GLY A CA 1
ATOM 2458 C C . GLY A 1 312 ? -21.290 -5.731 35.749 1.00 91.19 312 GLY A C 1
ATOM 2459 O O . GLY A 1 312 ? -21.602 -5.094 36.755 1.00 91.19 312 GLY A O 1
ATOM 2460 N N . ARG A 1 313 ? -20.549 -5.191 34.776 1.00 91.00 313 ARG A N 1
ATOM 2461 C CA . ARG A 1 313 ? -20.050 -3.816 34.777 1.00 91.00 313 ARG A CA 1
ATOM 2462 C C . ARG A 1 313 ? -21.058 -2.894 34.092 1.00 91.00 313 ARG A C 1
ATOM 2464 O O . ARG A 1 313 ? -21.695 -3.322 33.139 1.00 91.00 313 ARG A O 1
ATOM 2471 N N . PRO A 1 314 ? -21.192 -1.633 34.530 1.00 91.69 314 PRO A N 1
ATOM 2472 C CA . PRO A 1 314 ? -22.121 -0.700 33.908 1.00 91.69 314 PRO A CA 1
ATOM 2473 C C . PRO A 1 314 ? -21.631 -0.235 32.530 1.00 91.69 314 PRO A C 1
ATOM 2475 O O . PRO A 1 314 ? -20.440 0.003 32.321 1.00 91.69 314 PRO A O 1
ATOM 2478 N N . TRP A 1 315 ? -22.573 -0.007 31.616 1.00 92.06 315 TRP A N 1
ATOM 2479 C CA . TRP A 1 315 ? -22.365 0.740 30.378 1.00 92.06 315 TRP A CA 1
ATOM 2480 C C . TRP A 1 315 ? -23.560 1.677 30.121 1.00 92.06 315 TRP A C 1
ATOM 2482 O O . TRP A 1 315 ? -24.701 1.210 30.180 1.00 92.06 315 TRP A O 1
ATOM 2492 N N . PRO A 1 316 ? -23.349 2.973 29.817 1.00 89.50 316 PRO A N 1
ATOM 2493 C CA . PRO A 1 316 ? -22.062 3.669 29.729 1.00 89.50 316 PRO A CA 1
ATOM 2494 C C . PRO A 1 316 ? -21.302 3.704 31.062 1.00 89.50 316 PRO A C 1
ATOM 2496 O O . PRO A 1 316 ? -21.915 3.737 32.127 1.00 89.50 316 PRO A O 1
ATOM 2499 N N . LEU A 1 317 ? -19.965 3.726 31.008 1.00 85.62 317 LEU A N 1
ATOM 2500 C CA . LEU A 1 317 ? -19.137 3.802 32.219 1.00 85.62 317 LEU A CA 1
ATOM 2501 C C . LEU A 1 317 ? -19.456 5.074 33.019 1.00 85.62 317 LEU A C 1
ATOM 2503 O O . LEU A 1 317 ? -19.554 6.174 32.444 1.00 85.62 317 LEU A O 1
ATOM 2507 N N . HIS A 1 318 ? -19.569 4.932 34.343 1.00 73.62 318 HIS A N 1
ATOM 2508 C CA . HIS A 1 318 ? -19.703 6.068 35.251 1.00 73.62 318 HIS A CA 1
ATOM 2509 C C . HIS A 1 318 ? -18.470 6.969 35.166 1.00 73.62 318 HIS A C 1
ATOM 2511 O O . HIS A 1 318 ? -17.374 6.523 34.843 1.00 73.62 318 HIS A O 1
ATOM 2517 N N . ARG A 1 319 ? -18.635 8.259 35.478 1.00 61.84 319 ARG A N 1
ATOM 2518 C CA . ARG A 1 319 ? -17.563 9.264 35.357 1.00 61.84 319 ARG A CA 1
ATOM 2519 C C . ARG A 1 319 ? -16.295 8.904 36.152 1.00 61.84 319 ARG A C 1
ATOM 2521 O O . ARG A 1 319 ? -15.213 9.262 35.712 1.00 61.84 319 ARG A O 1
ATOM 2528 N N . ASN A 1 320 ? -16.433 8.169 37.259 1.00 59.81 320 ASN A N 1
ATOM 2529 C CA . ASN A 1 320 ? -15.315 7.694 38.085 1.00 59.81 320 ASN A CA 1
ATOM 2530 C C . ASN A 1 320 ? -14.616 6.442 37.525 1.00 59.81 320 ASN A C 1
ATOM 2532 O O . ASN A 1 320 ? -13.494 6.156 37.924 1.00 59.81 320 ASN A O 1
ATOM 2536 N N . ASP A 1 321 ? -15.258 5.733 36.593 1.00 60.09 321 ASP A N 1
ATOM 2537 C CA . ASP A 1 321 ? -14.749 4.508 35.964 1.00 60.09 321 ASP A CA 1
ATOM 2538 C C . ASP A 1 321 ? -14.198 4.776 34.551 1.00 60.09 321 ASP A C 1
ATOM 2540 O O . ASP A 1 321 ? -13.806 3.849 33.842 1.00 60.09 321 ASP A O 1
ATOM 2544 N N . ARG A 1 322 ? -14.192 6.044 34.108 1.00 57.34 322 ARG A N 1
ATOM 2545 C CA . ARG A 1 322 ? -13.598 6.456 32.832 1.00 57.34 322 ARG A CA 1
ATOM 2546 C C . ARG A 1 322 ? -12.119 6.785 33.042 1.00 57.34 322 ARG A C 1
ATOM 2548 O O . ARG A 1 322 ? -11.821 7.642 33.875 1.00 57.34 322 ARG A O 1
ATOM 2555 N N . PRO A 1 323 ? -11.194 6.198 32.264 1.00 54.34 323 PRO A N 1
ATOM 2556 C CA . PRO A 1 323 ? -9.823 6.685 32.207 1.00 54.34 323 PRO A CA 1
ATOM 2557 C C . PRO A 1 323 ? -9.840 8.067 31.535 1.00 54.34 323 PRO A C 1
ATOM 2559 O O . PRO A 1 323 ? -9.944 8.170 30.320 1.00 54.34 323 PRO A O 1
ATOM 2562 N N . TRP A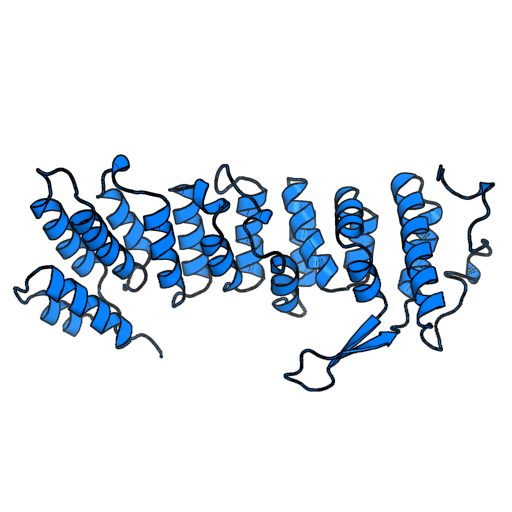 1 324 ? -9.867 9.119 32.356 1.00 47.12 324 TRP A N 1
ATOM 2563 C CA . TRP A 1 324 ? -9.575 10.525 32.043 1.00 47.12 324 TRP A CA 1
ATOM 2564 C C . TRP A 1 324 ? -9.927 11.003 30.618 1.00 47.12 324 TRP A C 1
ATOM 2566 O O . TRP A 1 324 ? -9.073 11.089 29.741 1.00 47.12 324 TRP A O 1
ATOM 2576 N N . LEU A 1 325 ? -11.184 11.405 30.414 1.00 36.41 325 LEU A N 1
ATOM 2577 C CA . LEU A 1 325 ? -11.549 12.376 29.375 1.00 36.41 325 LEU A CA 1
ATOM 2578 C C . LEU A 1 325 ? -11.595 13.769 30.035 1.00 36.41 325 LEU A C 1
ATOM 2580 O O . LEU A 1 325 ? -12.129 13.848 31.148 1.00 36.41 325 LEU A O 1
ATOM 2584 N N . PRO A 1 326 ? -11.039 14.832 29.419 1.00 40.03 326 PRO A N 1
ATOM 2585 C CA . PRO A 1 326 ? -11.191 16.197 29.925 1.00 40.03 326 PRO A CA 1
ATOM 2586 C C . PRO A 1 326 ? -12.661 16.628 30.045 1.00 40.03 326 PRO A C 1
ATOM 2588 O O . PRO A 1 326 ? -13.495 16.164 29.230 1.00 40.03 326 PRO A O 1
#